Protein AF-A0A2I1G488-F1 (afdb_monomer)

Nearest PDB structures (foldseek):
  7b9q-assembly1_B  TM=1.102E-01  e=7.233E+00  Cereibacter sphaeroides

Solvent-accessible surface area (backbone atoms only — not comparable to full-atom values): 14816 Å² total; per-residue (Å²): 137,80,80,79,78,49,66,44,74,43,54,78,72,53,34,66,36,38,58,66,56,41,45,68,73,52,66,90,43,76,42,38,28,29,70,89,75,68,45,76,35,51,85,91,66,70,38,50,64,70,63,51,71,71,54,80,56,60,68,60,48,44,21,49,64,45,8,82,65,61,40,70,49,47,80,74,51,32,67,36,41,59,67,58,43,46,67,74,47,68,89,40,90,39,32,29,29,65,89,74,65,45,75,35,70,44,50,62,58,55,50,51,48,56,69,70,52,81,52,64,66,61,44,49,50,54,49,53,64,51,58,73,65,68,85,69,101,60,98,78,65,62,55,85,40,49,66,71,59,48,72,70,52,80,52,50,67,60,43,37,21,44,77,31,10,71,42,50,45,68,62,63,47,61,45,32,58,71,53,47,53,67,72,49,65,85,41,76,40,34,30,31,75,89,75,60,43,75,37,58,85,87,64,75,31,55,62,72,60,49,69,73,49,82,52,67,68,61,38,46,25,46,67,42,5,66,78,61,65,82,88,52,85,82,52,74,80,50,56,76,69,65,53,55,59,56,42,78,76,115

pLDDT: mean 80.06, std 15.48, range [29.91, 95.56]

Structure (mmCIF, N/CA/C/O backbone):
data_AF-A0A2I1G488-F1
#
_entry.id   AF-A0A2I1G488-F1
#
loop_
_atom_site.group_PDB
_atom_site.id
_atom_site.type_symbol
_atom_site.label_atom_id
_atom_site.label_alt_id
_atom_site.label_comp_id
_atom_site.label_asym_id
_atom_site.label_entity_id
_atom_site.label_seq_id
_atom_site.pdbx_PDB_ins_code
_atom_site.Cartn_x
_atom_site.Cartn_y
_atom_site.Cartn_z
_atom_site.occupancy
_atom_site.B_iso_or_equiv
_atom_site.auth_seq_id
_atom_site.auth_comp_id
_atom_site.auth_asym_id
_atom_site.auth_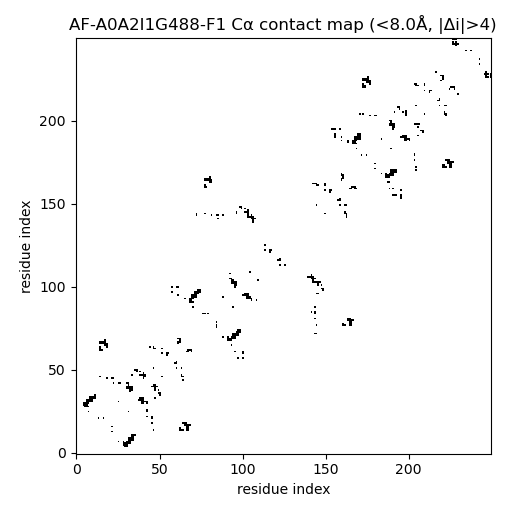atom_id
_atom_site.pdbx_PDB_model_num
ATOM 1 N N . MET A 1 1 ? -42.153 22.921 23.181 1.00 36.75 1 MET A N 1
ATOM 2 C CA . MET A 1 1 ? -41.657 21.586 23.577 1.00 36.75 1 MET A CA 1
ATOM 3 C C . MET A 1 1 ? -40.506 21.206 22.655 1.00 36.75 1 MET A C 1
ATOM 5 O O . MET A 1 1 ? -40.753 20.958 21.484 1.00 36.75 1 MET A O 1
ATOM 9 N N . LYS A 1 2 ? -39.253 21.248 23.125 1.00 43.16 2 LYS A N 1
ATOM 10 C CA . LYS A 1 2 ? -38.123 20.657 22.390 1.00 43.16 2 LYS A CA 1
ATOM 11 C C . LYS A 1 2 ? -38.009 19.218 22.882 1.00 43.16 2 LYS A C 1
ATOM 13 O O . LYS A 1 2 ? -37.710 19.022 24.054 1.00 43.16 2 LYS A O 1
ATOM 18 N N . PHE A 1 3 ? -38.359 18.260 22.026 1.00 45.38 3 PHE A N 1
ATOM 19 C CA . PHE A 1 3 ? -38.204 16.829 22.285 1.00 45.38 3 PHE A CA 1
ATOM 20 C C . PHE A 1 3 ? -36.806 16.569 22.864 1.00 45.38 3 PHE A C 1
ATOM 22 O O . PHE A 1 3 ? -35.812 17.045 22.313 1.00 45.38 3 PHE A O 1
ATOM 29 N N . GLY A 1 4 ? -36.752 15.914 24.026 1.00 52.88 4 GLY A N 1
ATOM 30 C CA . GLY A 1 4 ? -35.507 15.588 24.710 1.00 52.88 4 GLY A CA 1
ATOM 31 C C . GLY A 1 4 ? -34.681 14.662 23.830 1.00 52.88 4 GLY A C 1
ATOM 32 O O . GLY A 1 4 ? -35.119 13.559 23.531 1.00 52.88 4 GLY A O 1
ATOM 33 N N . LEU A 1 5 ? -33.520 15.138 23.387 1.00 64.56 5 LEU A N 1
ATOM 34 C CA . LEU A 1 5 ? -32.569 14.340 22.621 1.00 64.56 5 LEU A CA 1
ATOM 35 C C . LEU A 1 5 ? -32.153 13.128 23.462 1.00 64.56 5 LEU A C 1
ATOM 37 O O . LEU A 1 5 ? -31.624 13.298 24.564 1.00 64.56 5 LEU A O 1
ATOM 41 N N . TYR A 1 6 ? -32.390 11.923 22.948 1.00 83.94 6 TYR A N 1
ATOM 42 C CA . TYR A 1 6 ? -31.999 10.685 23.616 1.00 83.94 6 TYR A CA 1
ATOM 43 C C . TYR A 1 6 ? -30.516 10.415 23.335 1.00 83.94 6 TYR A C 1
ATOM 45 O O . TYR A 1 6 ? -30.139 9.943 22.258 1.00 83.94 6 TYR A O 1
ATOM 53 N N . PHE A 1 7 ? -29.659 10.808 24.279 1.00 86.00 7 PHE A N 1
ATOM 54 C CA . PHE A 1 7 ? -28.216 10.589 24.212 1.00 86.00 7 PHE A CA 1
ATOM 55 C C . PHE A 1 7 ? -27.817 9.322 24.964 1.00 86.00 7 PHE A C 1
ATOM 57 O O . PHE A 1 7 ? -28.285 9.103 26.077 1.00 86.00 7 PHE A O 1
ATOM 64 N N . GLU A 1 8 ? -26.894 8.555 24.387 1.00 93.62 8 GLU A N 1
ATOM 65 C CA . GLU A 1 8 ? -26.265 7.404 25.043 1.00 93.62 8 GLU A CA 1
ATOM 66 C C . GLU A 1 8 ? -24.777 7.633 25.273 1.00 93.62 8 GLU A C 1
ATOM 68 O O . GLU A 1 8 ? -24.112 8.358 24.521 1.00 93.62 8 GLU A O 1
ATOM 73 N N . ILE A 1 9 ? -24.245 6.982 26.303 1.00 94.69 9 ILE A N 1
ATOM 74 C CA . ILE A 1 9 ? -22.819 7.004 26.604 1.00 94.69 9 ILE A CA 1
ATOM 75 C C . ILE A 1 9 ? -22.132 5.848 25.864 1.00 94.69 9 ILE A C 1
ATOM 77 O O . ILE A 1 9 ? -22.501 4.678 25.968 1.00 94.69 9 ILE A O 1
ATOM 81 N N . PHE A 1 10 ? -21.096 6.181 25.099 1.00 94.50 10 PHE A N 1
ATOM 82 C CA . PHE A 1 10 ? -20.197 5.204 24.499 1.00 94.50 10 PHE A CA 1
ATOM 83 C C . PHE A 1 10 ? -19.185 4.742 25.535 1.00 94.50 10 PHE A C 1
ATOM 85 O O . PHE A 1 10 ? -18.313 5.531 25.927 1.00 94.50 10 PHE A O 1
ATOM 92 N N . ASN A 1 11 ? -19.286 3.477 25.943 1.00 93.81 11 ASN A N 1
ATOM 93 C CA . ASN A 1 11 ? -18.374 2.899 26.911 1.00 93.81 11 ASN A CA 1
ATOM 94 C C . ASN A 1 11 ? -17.075 2.469 26.215 1.00 93.81 11 ASN A C 1
ATOM 96 O O . ASN A 1 11 ? -17.091 1.995 25.083 1.00 93.81 11 ASN A O 1
ATOM 100 N N . THR A 1 12 ? -15.917 2.618 26.851 1.00 90.88 12 THR A N 1
ATOM 101 C CA . THR A 1 12 ? -14.647 2.204 26.232 1.00 90.88 12 THR A CA 1
ATOM 102 C C . THR A 1 12 ? -14.529 0.700 26.039 1.00 90.88 12 THR A C 1
ATOM 104 O O . THR A 1 12 ? -13.825 0.276 25.122 1.00 90.88 12 THR A O 1
ATOM 107 N N . PHE A 1 13 ? -15.263 -0.103 26.809 1.00 92.88 13 PHE A N 1
ATOM 108 C CA . PHE A 1 13 ? -15.407 -1.535 26.559 1.00 92.88 13 PHE A CA 1
ATOM 109 C C . PHE A 1 13 ? -16.136 -1.835 25.245 1.00 92.88 13 PHE A C 1
ATOM 111 O O . PHE A 1 13 ? -15.945 -2.918 24.695 1.00 92.88 13 PHE A O 1
ATOM 118 N N . ASP A 1 14 ? -16.883 -0.882 24.677 1.00 94.69 14 ASP A N 1
ATOM 119 C CA . ASP A 1 14 ? -17.529 -1.061 23.373 1.00 94.69 14 ASP A CA 1
ATOM 120 C C . ASP A 1 14 ? -16.538 -1.058 22.208 1.00 94.69 14 ASP A C 1
ATOM 122 O O . ASP A 1 14 ? -16.904 -1.446 21.105 1.00 94.69 14 ASP A O 1
ATOM 126 N N . TYR A 1 15 ? -15.262 -0.728 22.435 1.00 93.31 15 TYR A N 1
ATOM 127 C CA . TYR A 1 15 ? -14.202 -1.014 21.461 1.00 93.31 15 TYR A CA 1
ATOM 128 C C . TYR A 1 15 ? -13.878 -2.511 21.325 1.00 93.31 15 TYR A C 1
ATOM 130 O O . TYR A 1 15 ? -13.152 -2.891 20.411 1.00 93.31 15 TYR A O 1
ATOM 138 N N . ASN A 1 16 ? -14.414 -3.378 22.191 1.00 93.75 16 ASN A N 1
ATOM 139 C CA . ASN A 1 16 ? -14.357 -4.829 21.986 1.00 93.75 16 ASN A CA 1
ATOM 140 C C . ASN A 1 16 ? -15.418 -5.323 20.993 1.00 93.75 16 ASN A C 1
ATOM 142 O O . ASN A 1 16 ? -15.320 -6.455 20.523 1.00 93.75 16 ASN A O 1
ATOM 146 N N . LEU A 1 17 ? -16.403 -4.481 20.670 1.00 93.00 17 LEU A N 1
ATOM 147 C CA . LEU A 1 17 ? -17.386 -4.743 19.631 1.00 93.00 17 LEU A CA 1
ATOM 148 C C . LEU A 1 17 ? -16.811 -4.361 18.262 1.00 93.00 17 LEU A C 1
ATOM 150 O O . LEU A 1 17 ? -16.114 -3.350 18.108 1.00 93.00 17 LEU A O 1
ATOM 154 N N . ASN A 1 18 ? -17.137 -5.142 17.239 1.00 88.06 18 ASN A N 1
ATOM 155 C CA . ASN A 1 18 ? -16.845 -4.764 15.860 1.00 88.06 18 ASN A CA 1
ATOM 156 C C . ASN A 1 18 ? -17.729 -3.575 15.410 1.00 88.06 18 ASN A C 1
ATOM 158 O O . ASN A 1 18 ? -18.599 -3.092 16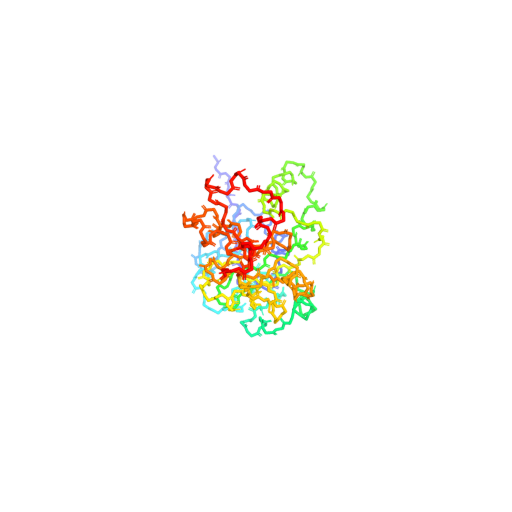.141 1.00 88.06 18 ASN A O 1
ATOM 162 N N . LEU A 1 19 ? -17.473 -3.028 14.216 1.00 84.69 19 LEU A N 1
ATOM 163 C CA . LEU A 1 19 ? -18.195 -1.843 13.731 1.00 84.69 19 LEU A CA 1
ATOM 164 C C . LEU A 1 19 ? -19.708 -2.086 13.560 1.00 84.69 19 LEU A C 1
ATOM 166 O O . LEU A 1 19 ? -20.499 -1.210 13.909 1.00 84.69 19 LEU A O 1
ATOM 170 N N . GLU A 1 20 ? -20.106 -3.261 13.067 1.00 86.75 20 GLU A N 1
ATOM 171 C CA . GLU A 1 20 ? -21.517 -3.629 12.871 1.00 86.75 20 GLU A CA 1
ATOM 172 C C . GLU A 1 20 ? -22.245 -3.796 14.209 1.00 86.75 20 GLU A C 1
ATOM 174 O O . GLU A 1 20 ? -23.350 -3.287 14.389 1.00 86.75 20 GLU A O 1
ATOM 179 N N . GLU A 1 21 ? -21.596 -4.417 15.193 1.00 92.25 21 GLU A N 1
ATOM 180 C CA . GLU A 1 21 ? -22.120 -4.551 16.554 1.00 92.25 21 GLU A CA 1
ATOM 181 C C . GLU A 1 21 ? -22.314 -3.183 17.219 1.00 92.25 21 GLU A C 1
ATOM 183 O O . GLU A 1 21 ? -23.364 -2.923 17.812 1.00 92.25 21 GLU A O 1
ATOM 188 N N . ARG A 1 22 ? -21.344 -2.265 17.078 1.00 92.88 22 ARG A N 1
ATOM 189 C CA . ARG A 1 22 ? -21.485 -0.886 17.579 1.00 92.88 22 ARG A CA 1
ATOM 190 C C . ARG A 1 22 ? -22.593 -0.137 16.861 1.00 92.88 22 ARG A C 1
ATOM 192 O O . ARG A 1 22 ? -23.367 0.567 17.510 1.00 92.88 22 ARG A O 1
ATOM 199 N N . ARG A 1 23 ? -22.692 -0.288 15.539 1.00 90.50 23 ARG A N 1
ATOM 200 C CA . ARG A 1 23 ? -23.775 0.308 14.757 1.00 90.50 23 ARG A CA 1
ATOM 201 C C . ARG A 1 23 ? -25.122 -0.176 15.278 1.00 90.50 23 ARG A C 1
ATOM 203 O O . ARG A 1 23 ? -25.949 0.662 15.615 1.00 90.50 23 ARG A O 1
ATOM 210 N N . ALA A 1 24 ? -25.319 -1.486 15.404 1.00 92.06 24 ALA A N 1
ATOM 211 C CA . ALA A 1 24 ? -26.559 -2.072 15.906 1.00 92.06 24 ALA A CA 1
ATOM 212 C C . ALA A 1 24 ? -26.885 -1.595 17.328 1.00 92.06 24 ALA A C 1
ATOM 214 O O . ALA A 1 24 ? -28.021 -1.201 17.595 1.00 92.06 24 ALA A O 1
ATOM 215 N N . LYS A 1 25 ? -25.880 -1.552 18.215 1.00 93.81 25 LYS A N 1
ATOM 216 C CA . LYS A 1 25 ? -26.036 -1.056 19.586 1.00 93.81 25 LYS A CA 1
ATOM 217 C C . LYS A 1 25 ? -26.518 0.391 19.608 1.00 93.81 25 LYS A C 1
ATOM 219 O O . LYS A 1 25 ? -27.417 0.707 20.375 1.00 93.81 25 LYS A O 1
ATOM 224 N N . TYR A 1 26 ? -25.944 1.262 18.774 1.00 91.94 26 TYR A N 1
ATOM 225 C CA . TYR A 1 26 ? -26.145 2.708 18.880 1.00 91.94 26 TYR A CA 1
ATOM 226 C C . TYR A 1 26 ? -27.087 3.343 17.842 1.00 91.94 26 TYR A C 1
ATOM 228 O O . TYR A 1 26 ? -27.299 4.558 17.870 1.00 91.94 26 TYR A O 1
ATOM 236 N N . MET A 1 27 ? -27.658 2.563 16.921 1.00 87.69 27 MET A N 1
ATOM 237 C CA . MET A 1 27 ? -28.424 3.080 15.777 1.00 87.69 27 MET A CA 1
ATOM 238 C C . MET A 1 27 ? -29.644 3.924 16.174 1.00 87.69 27 MET A C 1
ATOM 240 O O . MET A 1 27 ? -29.959 4.895 15.486 1.00 87.69 27 MET A O 1
ATOM 244 N N . ASN A 1 28 ? -30.303 3.580 17.283 1.00 89.38 28 ASN A N 1
ATOM 245 C CA . ASN A 1 28 ? -31.583 4.172 17.688 1.00 89.38 28 ASN A CA 1
ATOM 246 C C . ASN A 1 28 ? -31.456 5.412 18.589 1.00 89.38 28 ASN A C 1
ATOM 248 O O . ASN A 1 28 ? -32.464 6.025 18.925 1.00 89.38 28 ASN A O 1
ATOM 252 N N . PHE A 1 29 ? -30.241 5.793 18.988 1.00 89.62 29 PHE A N 1
ATOM 253 C CA . PHE A 1 29 ? -30.015 6.974 19.827 1.00 89.62 29 PHE A CA 1
ATOM 254 C C . PHE A 1 29 ? -29.862 8.221 18.975 1.00 89.62 29 PHE A C 1
ATOM 256 O O . PHE A 1 29 ? -29.294 8.133 17.892 1.00 89.62 29 PHE A O 1
ATOM 263 N N . ASP A 1 30 ? -30.277 9.395 19.454 1.00 88.50 30 ASP A N 1
ATOM 264 C CA . ASP A 1 30 ? -30.144 10.670 18.730 1.00 88.50 30 ASP A CA 1
ATOM 265 C C . ASP A 1 30 ? -28.697 11.165 18.693 1.00 88.50 30 ASP A C 1
ATOM 267 O O . ASP A 1 30 ? -28.238 11.730 17.691 1.00 88.50 30 ASP A O 1
ATOM 271 N N . GLY A 1 31 ? -27.945 10.888 19.752 1.00 90.12 31 GLY A N 1
ATOM 272 C CA . GLY A 1 31 ? -26.531 11.199 19.848 1.00 90.12 31 GLY A CA 1
ATOM 273 C C . GLY A 1 31 ? -25.802 10.235 20.767 1.00 90.12 31 GLY A C 1
ATOM 274 O O . GLY A 1 31 ? -26.395 9.575 21.611 1.00 90.12 31 GLY A O 1
ATOM 275 N N . ILE A 1 32 ? -24.491 10.171 20.583 1.00 94.19 32 ILE A N 1
ATOM 276 C CA . ILE A 1 32 ? -23.608 9.307 21.352 1.00 94.19 32 ILE A CA 1
ATOM 277 C C . ILE A 1 32 ? -22.506 10.199 21.916 1.00 94.19 32 ILE A C 1
ATOM 279 O O . ILE A 1 32 ? -21.918 10.982 21.162 1.00 94.19 32 ILE A O 1
ATOM 283 N N . LEU A 1 33 ? -22.230 10.108 23.213 1.00 94.94 33 LEU A N 1
ATOM 284 C CA . LEU A 1 33 ? -21.162 10.854 23.878 1.00 94.94 33 LEU A CA 1
ATOM 285 C C . LEU A 1 33 ? -20.075 9.891 24.350 1.00 94.94 33 LEU A C 1
ATOM 287 O O . LEU A 1 33 ? -20.368 8.856 24.935 1.00 94.94 33 LEU A O 1
ATOM 291 N N . CYS A 1 34 ? -18.811 10.220 24.102 1.00 95.19 34 CYS A N 1
ATOM 292 C CA . CYS A 1 34 ? -17.697 9.415 24.591 1.00 95.19 34 CYS A CA 1
ATOM 293 C C . CYS A 1 34 ? -17.569 9.529 26.115 1.00 95.19 34 CYS A C 1
ATOM 295 O O . CYS A 1 34 ? -17.394 10.640 26.609 1.00 95.19 34 CYS A O 1
ATOM 297 N N . GLU A 1 35 ? -17.545 8.405 26.842 1.00 95.56 35 GLU A N 1
ATOM 298 C CA . GLU A 1 35 ? -17.414 8.423 28.311 1.00 95.56 35 GLU A CA 1
ATOM 299 C C . GLU A 1 35 ? -16.134 9.117 28.808 1.00 95.56 35 GLU A C 1
ATOM 301 O O . GLU A 1 35 ? -16.116 9.700 29.885 1.00 95.56 35 GLU A O 1
ATOM 306 N N . LYS A 1 36 ? -15.048 9.062 28.021 1.00 94.81 36 LYS A N 1
ATOM 307 C CA . LYS A 1 36 ? -13.729 9.562 28.437 1.00 94.81 36 LYS A CA 1
ATOM 308 C C . LYS A 1 36 ? -13.583 11.068 28.301 1.00 94.81 36 LYS A C 1
ATOM 310 O O . LYS A 1 36 ? -12.907 11.690 29.111 1.00 94.81 36 LYS A O 1
ATOM 315 N N . CYS A 1 37 ? -14.125 11.641 27.230 1.00 95.19 37 CYS A N 1
ATOM 316 C CA . CYS A 1 37 ? -13.860 13.036 26.879 1.00 95.19 37 CYS A CA 1
ATOM 317 C C . CYS A 1 37 ? -15.128 13.864 26.662 1.00 95.19 37 CYS A C 1
ATOM 319 O O . CYS A 1 37 ? -15.018 15.018 26.262 1.00 95.19 37 CYS A O 1
ATOM 321 N N . ASN A 1 38 ? -16.315 13.281 26.863 1.00 93.50 38 ASN A N 1
ATOM 322 C CA . ASN A 1 38 ? -17.630 13.910 26.688 1.00 93.50 38 ASN A CA 1
ATOM 323 C C . ASN A 1 38 ? -17.894 14.507 25.294 1.00 93.50 38 ASN A C 1
ATOM 325 O O . ASN A 1 38 ? -18.897 15.185 25.081 1.00 93.50 38 ASN A O 1
ATOM 329 N N . ASN A 1 39 ? -17.025 14.230 24.317 1.00 93.25 39 ASN A N 1
ATOM 330 C CA . ASN A 1 39 ? -17.223 14.669 22.943 1.00 93.25 39 ASN A CA 1
ATOM 331 C C . ASN A 1 39 ? -18.264 13.789 22.258 1.00 93.25 39 ASN A C 1
ATOM 333 O O . ASN A 1 39 ? -18.316 12.572 22.462 1.00 93.25 39 ASN A O 1
ATOM 337 N N . LYS A 1 40 ? -19.057 14.417 21.391 1.00 93.06 40 LYS A N 1
ATOM 338 C CA . LYS A 1 40 ? -20.012 13.717 20.540 1.00 93.06 40 LYS A CA 1
ATOM 339 C C . LYS A 1 40 ? -19.283 12.810 19.550 1.00 93.06 40 LYS A C 1
ATOM 341 O O . LYS A 1 40 ? -18.343 13.238 18.883 1.00 93.06 40 LYS A O 1
ATOM 346 N N . ILE A 1 41 ? -19.749 11.573 19.442 1.00 92.00 41 ILE A N 1
ATOM 347 C CA . ILE A 1 41 ? -19.282 10.595 18.463 1.00 92.00 41 ILE A CA 1
ATOM 348 C C . ILE A 1 41 ? -20.105 10.730 17.181 1.00 92.00 41 ILE A C 1
ATOM 350 O O . ILE A 1 41 ? -21.334 10.836 17.215 1.00 92.00 41 ILE A O 1
ATOM 354 N N . ASP A 1 42 ? -19.417 10.720 16.040 1.00 85.44 42 ASP A N 1
ATOM 355 C CA . ASP A 1 42 ? -20.065 10.647 14.734 1.00 85.44 42 ASP A CA 1
ATOM 356 C C . ASP A 1 42 ? -20.643 9.237 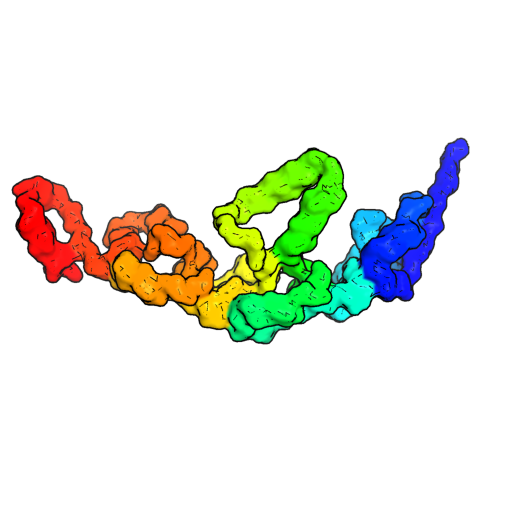14.520 1.00 85.44 42 ASP A C 1
ATOM 358 O O . ASP A 1 42 ? -19.916 8.238 14.529 1.00 85.44 42 ASP A O 1
ATOM 362 N N . LYS A 1 43 ? -21.957 9.162 14.283 1.00 81.81 43 LYS A N 1
ATOM 363 C CA . LYS A 1 43 ? -22.680 7.916 13.979 1.00 81.81 43 LYS A CA 1
ATOM 364 C C . LYS A 1 43 ? -22.258 7.270 12.658 1.00 81.81 43 LYS A C 1
ATOM 366 O O . LYS A 1 43 ? -22.696 6.171 12.358 1.00 81.81 43 LYS A O 1
ATOM 371 N N . ARG A 1 44 ? -21.450 7.929 11.827 1.00 77.00 44 ARG A N 1
ATOM 372 C CA . ARG A 1 44 ? -20.849 7.288 10.647 1.00 77.00 44 ARG A CA 1
ATOM 373 C C . ARG A 1 44 ? -19.711 6.347 11.023 1.00 77.00 44 ARG A C 1
ATOM 375 O O . ARG A 1 44 ? -19.508 5.347 10.347 1.00 77.00 44 ARG A O 1
ATOM 382 N N . ASN A 1 45 ? -19.008 6.672 12.104 1.00 77.06 45 ASN A N 1
ATOM 383 C CA . ASN A 1 45 ? -17.742 6.056 12.475 1.00 77.06 45 ASN A CA 1
ATOM 384 C C . ASN A 1 45 ? -17.869 5.165 13.720 1.00 77.06 45 ASN A C 1
ATOM 386 O O . ASN A 1 45 ? -17.126 4.202 13.854 1.00 77.06 45 ASN A O 1
ATOM 390 N N . PHE A 1 46 ? -18.796 5.481 14.635 1.00 88.69 46 PHE A N 1
ATOM 391 C CA . PHE A 1 46 ? -19.008 4.758 15.899 1.00 88.69 46 PHE A CA 1
ATOM 392 C C . PHE A 1 46 ? -17.738 4.596 16.764 1.00 88.69 46 PHE A C 1
ATOM 394 O O . PHE A 1 46 ? -17.608 3.645 17.533 1.00 88.69 46 PHE A O 1
ATOM 401 N N . TYR A 1 47 ? -16.802 5.545 16.679 1.00 91.19 47 TYR A N 1
ATOM 402 C CA . TYR A 1 47 ? -15.663 5.679 17.591 1.00 91.19 47 TYR A CA 1
ATOM 403 C C . TYR A 1 47 ? -15.395 7.148 17.917 1.00 91.19 47 TYR A C 1
ATOM 405 O O . TYR A 1 47 ? -15.732 8.051 17.148 1.00 91.19 47 TYR A O 1
ATOM 413 N N . CYS A 1 48 ? -14.755 7.407 19.056 1.00 94.38 48 CYS A N 1
ATOM 414 C CA . CYS A 1 48 ? -14.394 8.767 19.430 1.00 94.38 48 CYS A CA 1
ATOM 415 C C . CYS A 1 48 ? -13.152 9.237 18.662 1.00 94.38 48 CYS A C 1
ATOM 417 O O . CYS A 1 48 ? -12.028 8.859 18.996 1.00 94.38 48 CYS A O 1
ATOM 419 N N . THR A 1 49 ? -13.343 10.106 17.665 1.00 92.44 49 THR A N 1
ATOM 420 C CA . THR A 1 49 ? -12.250 10.682 16.863 1.00 92.44 49 THR A CA 1
ATOM 421 C C . THR A 1 49 ? -11.262 11.483 17.709 1.00 92.44 49 THR A C 1
ATOM 423 O O . THR A 1 49 ? -10.063 11.438 17.456 1.00 92.44 49 THR A O 1
ATOM 426 N N . PHE A 1 50 ? -11.741 12.176 18.747 1.00 94.00 50 PHE A N 1
ATOM 427 C CA . PHE A 1 50 ? -10.860 12.911 19.652 1.00 94.00 50 PHE A CA 1
ATOM 428 C C . PHE A 1 50 ? -9.910 11.967 20.399 1.00 94.00 50 PHE A C 1
ATOM 430 O O . PHE A 1 50 ? -8.698 12.149 20.331 1.00 94.00 50 PHE A O 1
ATOM 437 N N . CYS A 1 51 ? -10.445 10.920 21.042 1.00 94.69 51 CYS A N 1
ATOM 438 C CA . CYS A 1 51 ? -9.624 9.910 21.713 1.00 94.69 51 CYS A CA 1
ATOM 439 C C . CYS A 1 51 ? -8.693 9.186 20.729 1.00 94.69 51 CYS A C 1
ATOM 441 O O . CYS A 1 51 ? -7.552 8.907 21.072 1.00 94.69 51 CYS A O 1
ATOM 443 N N . TYR A 1 52 ? -9.159 8.911 19.508 1.00 92.19 52 TYR A N 1
ATOM 444 C CA . TYR A 1 52 ? -8.351 8.263 18.474 1.00 92.19 52 TYR A CA 1
ATOM 445 C C . TYR A 1 52 ? -7.137 9.112 18.074 1.00 92.19 52 TYR A C 1
ATOM 447 O O . TYR A 1 52 ? -6.036 8.590 17.928 1.00 92.19 52 TYR A O 1
ATOM 455 N N . ASN A 1 53 ? -7.322 10.425 17.921 1.00 91.06 53 ASN A N 1
ATOM 456 C CA . ASN A 1 53 ? -6.254 11.326 17.489 1.00 91.06 53 ASN A CA 1
ATOM 457 C C . ASN A 1 53 ? -5.137 11.478 18.533 1.00 91.06 53 ASN A C 1
ATOM 459 O O . ASN A 1 53 ? -3.993 11.699 18.146 1.00 91.06 53 ASN A O 1
ATOM 463 N N . ILE A 1 54 ? -5.459 11.365 19.827 1.00 93.25 54 ILE A N 1
ATOM 464 C CA . ILE A 1 54 ? -4.476 11.456 20.920 1.00 93.25 54 ILE A CA 1
ATOM 465 C C . ILE A 1 54 ? -3.851 10.106 21.295 1.00 93.25 54 ILE A C 1
ATOM 467 O O . ILE A 1 54 ? -2.820 10.086 21.959 1.00 93.25 54 ILE A O 1
ATOM 471 N N . GLU A 1 55 ? -4.470 8.988 20.906 1.00 93.50 55 GLU A N 1
ATOM 472 C CA . GLU A 1 55 ? -3.906 7.656 21.122 1.00 93.50 55 GLU A CA 1
ATOM 473 C C . GLU A 1 55 ? -2.605 7.508 20.319 1.00 93.50 55 GLU A C 1
ATOM 475 O O . GLU A 1 55 ? -2.480 8.012 19.198 1.00 93.50 55 GLU A O 1
ATOM 480 N N . THR A 1 56 ? -1.620 6.820 20.887 1.00 90.69 56 THR A N 1
ATOM 481 C CA . THR A 1 56 ? -0.313 6.582 20.252 1.00 90.69 56 THR A CA 1
ATOM 482 C C . THR A 1 56 ? -0.049 5.101 20.033 1.00 90.69 56 THR A C 1
ATOM 484 O O . THR A 1 56 ? 0.698 4.745 19.124 1.00 90.69 56 THR A O 1
ATOM 487 N N . ASP A 1 57 ? -0.701 4.234 20.806 1.00 92.75 57 ASP A N 1
ATOM 488 C CA . ASP A 1 57 ? -0.626 2.792 20.638 1.00 92.75 57 ASP A CA 1
ATOM 489 C C . ASP A 1 57 ? -1.438 2.365 19.408 1.00 92.75 57 ASP A C 1
ATOM 491 O O . ASP A 1 57 ? -2.665 2.498 19.349 1.00 92.75 57 ASP A O 1
ATOM 495 N N . ILE A 1 58 ? -0.740 1.836 18.404 1.00 89.38 58 ILE A N 1
ATOM 496 C CA . ILE A 1 58 ? -1.357 1.409 17.150 1.00 89.38 58 ILE A CA 1
ATOM 497 C C . ILE A 1 58 ? -2.353 0.261 17.332 1.00 89.38 58 ILE A C 1
ATOM 499 O O . ILE A 1 58 ? -3.359 0.208 16.621 1.00 89.38 58 ILE A O 1
ATOM 503 N N . ILE A 1 59 ? -2.117 -0.634 18.294 1.00 91.56 59 ILE A N 1
ATOM 504 C CA . ILE A 1 59 ? -3.032 -1.741 18.578 1.00 91.56 59 ILE A CA 1
ATOM 505 C C . ILE A 1 59 ? -4.330 -1.155 19.124 1.00 91.56 59 ILE A C 1
ATOM 507 O O . ILE A 1 59 ? -5.410 -1.499 18.644 1.00 91.56 59 ILE A O 1
ATOM 511 N N . LYS A 1 60 ? -4.242 -0.190 20.047 1.00 92.44 60 LYS A N 1
ATOM 512 C CA . LYS A 1 60 ? -5.429 0.515 20.550 1.00 92.44 60 LYS A CA 1
ATOM 513 C C . LYS A 1 60 ? -6.138 1.293 19.449 1.00 92.44 60 LYS A C 1
ATOM 515 O O . LYS A 1 60 ? -7.357 1.196 19.357 1.00 92.44 60 LYS A O 1
ATOM 520 N N . LYS A 1 61 ? -5.414 1.989 18.566 1.00 91.94 61 LYS A N 1
ATOM 521 C CA . LYS A 1 61 ? -6.017 2.653 17.394 1.00 91.94 61 LYS A CA 1
ATOM 522 C C . LYS A 1 61 ? -6.794 1.684 16.510 1.00 91.94 61 LYS A C 1
ATOM 524 O O . LYS A 1 61 ? -7.928 1.983 16.140 1.00 91.94 61 LYS A O 1
ATOM 529 N N . GLY A 1 62 ? -6.209 0.528 16.202 1.00 89.25 62 GLY A N 1
ATOM 530 C CA . GLY A 1 62 ? -6.876 -0.515 15.428 1.00 89.25 62 GLY A CA 1
ATOM 531 C C . GLY A 1 62 ? -8.118 -1.052 16.122 1.00 89.25 62 GLY A C 1
ATOM 532 O O . GLY A 1 62 ? -9.178 -1.087 15.502 1.00 89.25 62 GLY A O 1
ATOM 533 N N . HIS A 1 63 ? -8.031 -1.333 17.424 1.00 91.81 63 HIS A N 1
ATOM 534 C CA . HIS A 1 63 ? -9.191 -1.707 18.237 1.00 91.81 63 HIS A CA 1
ATOM 535 C C . HIS A 1 63 ? -10.293 -0.640 18.198 1.00 91.81 63 HIS A C 1
ATOM 537 O O . HIS A 1 63 ? -11.469 -0.966 18.063 1.00 91.81 63 HIS A O 1
ATOM 543 N N . MET A 1 64 ? -9.936 0.644 18.255 1.00 91.38 64 MET A N 1
ATOM 544 C CA . MET A 1 64 ? -10.919 1.727 18.223 1.00 91.38 64 MET A CA 1
ATOM 545 C C . MET A 1 64 ? -11.676 1.809 16.894 1.00 91.38 64 MET A C 1
ATOM 547 O O . MET A 1 64 ? -12.876 2.098 16.894 1.00 91.38 64 MET A O 1
ATOM 551 N N . ILE A 1 65 ? -11.003 1.562 15.767 1.00 88.12 65 ILE A N 1
ATOM 552 C CA . ILE A 1 65 ? -11.630 1.637 14.441 1.00 88.12 65 ILE A CA 1
ATOM 553 C C . ILE A 1 65 ? -12.359 0.332 14.105 1.00 88.12 65 ILE A C 1
ATOM 555 O O . ILE A 1 65 ? -13.526 0.379 13.722 1.00 88.12 65 ILE A O 1
ATOM 559 N N . PHE A 1 66 ? -11.716 -0.822 14.281 1.00 86.44 66 PHE A N 1
ATOM 560 C CA . PHE A 1 66 ? -12.186 -2.104 13.738 1.00 86.44 66 PHE A CA 1
ATOM 561 C C . PHE A 1 66 ? -12.735 -3.070 14.788 1.00 86.44 66 PHE A C 1
ATOM 563 O O . PHE A 1 66 ? -13.406 -4.040 14.435 1.00 86.44 66 PHE A O 1
ATOM 570 N N . GLY A 1 67 ? -12.475 -2.820 16.069 1.00 88.94 67 GLY A N 1
ATOM 571 C CA . GLY A 1 67 ? -12.644 -3.819 17.116 1.00 88.94 67 GLY A CA 1
ATOM 572 C C . GLY A 1 67 ? -11.466 -4.806 17.152 1.00 88.94 67 GLY A C 1
ATOM 573 O O . GLY A 1 67 ? -10.379 -4.499 16.664 1.00 88.94 67 GLY A O 1
ATOM 574 N N . PRO A 1 68 ? -11.642 -6.009 17.719 1.00 87.19 68 PRO A N 1
ATOM 575 C CA . PRO A 1 68 ? -10.524 -6.895 18.057 1.00 87.19 68 PRO A CA 1
ATOM 576 C C . PRO A 1 68 ? -9.879 -7.628 16.867 1.00 87.19 68 PRO A C 1
ATOM 578 O O . PRO A 1 68 ? -8.841 -8.262 17.040 1.00 87.19 68 PRO A O 1
ATOM 581 N N . LYS A 1 69 ? -10.480 -7.597 15.668 1.00 86.81 69 LYS A N 1
ATOM 582 C CA . LYS A 1 69 ? -10.021 -8.371 14.500 1.00 86.81 69 LYS A CA 1
ATOM 583 C C . LYS A 1 69 ? -9.532 -7.459 13.372 1.00 86.81 69 LYS A C 1
ATOM 585 O O . LYS A 1 69 ? -10.323 -6.985 12.563 1.00 86.81 69 LYS A O 1
ATOM 590 N N . PHE A 1 70 ? -8.219 -7.244 13.301 1.00 87.00 70 PHE A N 1
ATOM 591 C CA . PHE A 1 70 ? -7.552 -6.524 12.210 1.00 87.00 70 PHE A CA 1
ATOM 592 C C . PHE A 1 70 ? -6.086 -6.955 12.075 1.00 87.00 70 PHE A C 1
ATOM 594 O O . PHE A 1 70 ? -5.492 -7.504 13.006 1.00 87.00 70 PHE A O 1
ATOM 601 N N . GLY A 1 71 ? -5.512 -6.715 10.897 1.00 88.75 71 GLY A N 1
ATOM 602 C CA . GLY A 1 71 ? -4.097 -6.930 10.612 1.00 88.75 71 GLY A CA 1
ATOM 603 C C . GLY A 1 71 ? -3.281 -5.654 10.813 1.00 88.75 71 GLY A C 1
ATOM 604 O O . GLY A 1 71 ? -3.798 -4.545 10.691 1.00 88.75 71 GLY A O 1
ATOM 605 N N . ILE A 1 72 ? -1.981 -5.792 11.069 1.00 91.38 72 ILE A N 1
ATOM 606 C CA . ILE A 1 72 ? -1.034 -4.669 11.067 1.00 91.38 72 ILE A CA 1
ATOM 607 C C . ILE A 1 72 ? 0.030 -4.967 10.017 1.00 91.38 72 ILE A C 1
ATOM 609 O O . ILE A 1 72 ? 0.837 -5.871 10.225 1.00 91.38 72 ILE A O 1
ATOM 613 N N . LEU A 1 73 ? 0.030 -4.208 8.919 1.00 90.50 73 LEU A N 1
ATOM 614 C CA . LEU A 1 73 ? 1.085 -4.238 7.913 1.00 90.50 73 LEU A CA 1
ATOM 615 C C . LEU A 1 73 ? 2.350 -3.629 8.499 1.00 90.50 73 LEU A C 1
ATOM 617 O O . LEU A 1 73 ? 2.425 -2.411 8.696 1.00 90.50 73 LEU A O 1
ATOM 621 N N . LYS A 1 74 ? 3.340 -4.488 8.725 1.00 92.69 74 LYS A N 1
ATOM 622 C CA . LYS A 1 74 ? 4.649 -4.086 9.222 1.00 92.69 74 LYS A CA 1
ATOM 623 C C . LYS A 1 74 ? 5.536 -3.623 8.085 1.00 92.69 74 LYS A C 1
ATOM 625 O O . LYS A 1 74 ? 5.418 -4.095 6.955 1.00 92.69 74 LYS A O 1
ATOM 630 N N . THR A 1 75 ? 6.483 -2.753 8.397 1.00 90.06 75 THR A N 1
ATOM 631 C CA . THR A 1 75 ? 7.515 -2.325 7.433 1.00 90.06 75 THR A CA 1
ATOM 632 C C . THR A 1 75 ? 8.313 -3.504 6.873 1.00 90.06 75 THR A C 1
ATOM 634 O O . THR A 1 75 ? 8.584 -3.562 5.675 1.00 90.06 75 THR A O 1
ATOM 637 N N . SER A 1 76 ? 8.612 -4.494 7.717 1.00 91.75 76 SER A N 1
ATOM 638 C CA . SER A 1 76 ? 9.307 -5.722 7.322 1.00 91.75 76 SER A CA 1
ATOM 639 C C . SER A 1 76 ? 8.521 -6.592 6.341 1.00 91.75 76 SER A C 1
ATOM 641 O O . SER A 1 76 ? 9.124 -7.408 5.645 1.00 91.75 76 SER A O 1
ATOM 643 N N . ASP A 1 77 ? 7.203 -6.410 6.232 1.00 91.38 77 ASP A N 1
ATOM 644 C CA . ASP A 1 77 ? 6.384 -7.181 5.298 1.00 91.38 77 ASP A CA 1
ATOM 645 C C . ASP A 1 77 ? 6.637 -6.787 3.849 1.00 91.38 77 ASP A C 1
ATOM 647 O O . ASP A 1 77 ? 6.350 -7.578 2.960 1.00 91.38 77 ASP A O 1
ATOM 651 N N . TYR A 1 78 ? 7.214 -5.612 3.587 1.00 89.12 78 TYR A N 1
ATOM 652 C CA . TYR A 1 78 ? 7.614 -5.211 2.236 1.00 89.12 78 TYR A CA 1
ATOM 653 C C . TYR A 1 78 ? 8.771 -6.040 1.659 1.00 89.12 78 TYR A C 1
ATOM 655 O O . TYR A 1 78 ? 9.027 -5.964 0.459 1.00 89.12 78 TYR A O 1
ATOM 663 N N . ASN A 1 79 ? 9.432 -6.859 2.483 1.00 88.62 79 ASN A N 1
ATOM 664 C CA . ASN A 1 79 ? 10.422 -7.832 2.019 1.00 88.62 79 ASN A CA 1
ATOM 665 C C . ASN A 1 79 ? 9.777 -9.091 1.417 1.00 88.62 79 ASN A C 1
ATOM 667 O O . ASN A 1 79 ? 10.418 -9.781 0.625 1.00 88.62 79 ASN A O 1
ATOM 671 N N . LEU A 1 80 ? 8.526 -9.381 1.790 1.00 88.12 80 LEU A N 1
ATOM 672 C CA . LEU A 1 80 ? 7.749 -10.477 1.222 1.00 88.12 80 LEU A CA 1
ATOM 673 C C . LEU A 1 80 ? 7.341 -10.132 -0.213 1.00 88.12 80 LEU A C 1
ATOM 675 O O . LEU A 1 80 ? 7.067 -8.967 -0.545 1.00 88.12 80 LEU A O 1
ATOM 679 N N . ASP A 1 81 ? 7.240 -11.148 -1.063 1.00 84.69 81 ASP A N 1
ATOM 680 C CA . ASP A 1 81 ? 6.649 -10.944 -2.381 1.00 84.69 81 ASP A CA 1
ATOM 681 C C . ASP A 1 81 ? 5.142 -10.613 -2.279 1.00 84.69 81 ASP A C 1
ATOM 683 O O . ASP A 1 81 ? 4.516 -10.623 -1.209 1.00 84.69 81 ASP A O 1
ATOM 687 N N . LEU A 1 82 ? 4.540 -10.213 -3.401 1.00 80.12 82 LEU A N 1
ATOM 688 C CA . LEU A 1 82 ? 3.130 -9.826 -3.417 1.00 80.12 82 LEU A CA 1
ATOM 689 C C . LEU A 1 82 ? 2.179 -10.977 -3.070 1.00 80.12 82 LEU A C 1
ATOM 691 O O . LEU A 1 82 ? 1.128 -10.728 -2.474 1.00 80.12 82 LEU A O 1
ATOM 695 N N . GLU A 1 83 ? 2.507 -12.206 -3.448 1.00 81.38 83 GLU A N 1
ATOM 696 C CA . GLU A 1 83 ? 1.673 -13.376 -3.191 1.00 81.38 83 GLU A CA 1
ATOM 697 C C . GLU A 1 83 ? 1.722 -13.761 -1.708 1.00 81.38 83 GLU A C 1
ATOM 699 O O . GLU A 1 83 ? 0.677 -13.962 -1.080 1.00 81.38 83 GLU A O 1
ATOM 704 N N . GLU A 1 84 ? 2.916 -13.779 -1.123 1.00 86.81 84 GLU A N 1
ATOM 705 C CA . GLU A 1 84 ? 3.152 -14.007 0.301 1.00 86.81 84 GLU A CA 1
ATOM 706 C C . GLU A 1 84 ? 2.424 -12.974 1.164 1.00 86.81 84 GLU A C 1
ATOM 708 O O . GLU A 1 84 ? 1.703 -13.342 2.100 1.00 86.81 84 GLU A O 1
ATOM 713 N N . ARG A 1 85 ? 2.531 -11.680 0.825 1.00 87.06 85 ARG A N 1
ATOM 714 C CA . ARG A 1 85 ? 1.799 -10.623 1.544 1.00 87.06 85 ARG A CA 1
ATOM 715 C C . ARG A 1 85 ? 0.295 -10.819 1.472 1.00 87.06 85 ARG A C 1
ATOM 717 O O . ARG A 1 85 ? -0.386 -10.661 2.484 1.00 87.06 85 ARG A O 1
ATOM 724 N N . ARG A 1 86 ? -0.240 -11.174 0.302 1.00 82.44 86 ARG A N 1
ATOM 725 C CA . ARG A 1 86 ? -1.678 -11.437 0.152 1.00 82.44 86 ARG A CA 1
ATOM 726 C C . ARG A 1 86 ? -2.112 -12.602 1.026 1.00 82.44 86 ARG A C 1
ATOM 728 O O . ARG A 1 86 ? -3.074 -12.450 1.769 1.00 82.44 86 ARG A O 1
ATOM 735 N N . LYS A 1 87 ? -1.384 -13.722 1.002 1.00 84.50 87 LYS A N 1
ATOM 736 C CA . LYS A 1 87 ? -1.669 -14.891 1.854 1.00 84.50 87 LYS A CA 1
ATOM 737 C C . LYS A 1 87 ? -1.632 -14.538 3.337 1.00 84.50 87 LYS A C 1
ATOM 739 O O . LYS A 1 87 ? -2.512 -14.958 4.080 1.00 84.50 87 LYS A O 1
ATOM 744 N N . LYS A 1 88 ? -0.659 -13.726 3.761 1.00 87.19 88 LYS A N 1
ATOM 745 C CA . LYS A 1 88 ? -0.552 -13.257 5.148 1.00 87.19 88 LYS A CA 1
ATOM 746 C C . LYS A 1 88 ? -1.783 -12.464 5.591 1.00 87.19 88 LYS A C 1
ATOM 748 O O . LYS A 1 88 ? -2.211 -12.592 6.736 1.00 87.19 88 LYS A O 1
ATOM 753 N N . TYR A 1 89 ? -2.342 -11.656 4.693 1.00 84.69 89 TYR A N 1
ATOM 754 C CA . TYR A 1 89 ? -3.403 -10.710 5.020 1.00 84.69 89 TYR A CA 1
ATOM 755 C C . TYR A 1 89 ? -4.818 -11.114 4.579 1.00 84.69 89 TYR A C 1
ATOM 757 O O . TYR A 1 89 ? -5.769 -10.403 4.887 1.00 84.69 89 TYR A O 1
ATOM 765 N N . ILE A 1 90 ? -4.978 -12.265 3.920 1.00 79.38 90 ILE A N 1
ATOM 766 C CA . ILE A 1 90 ? -6.240 -12.695 3.293 1.00 79.38 90 ILE A CA 1
ATOM 767 C C . ILE A 1 90 ? -7.413 -12.844 4.270 1.00 79.38 90 ILE A C 1
ATOM 769 O O . ILE A 1 90 ? -8.558 -12.637 3.888 1.00 79.38 90 ILE A O 1
ATOM 773 N N . ASN A 1 91 ? -7.128 -13.181 5.529 1.00 79.69 91 ASN A N 1
ATOM 774 C CA . ASN A 1 91 ? -8.143 -13.428 6.557 1.00 79.69 91 ASN A CA 1
ATOM 775 C C . ASN A 1 91 ? -8.457 -12.188 7.409 1.00 79.69 91 ASN A C 1
ATOM 777 O O . ASN A 1 91 ? -9.135 -12.307 8.429 1.00 79.69 91 ASN A O 1
ATOM 781 N N . TYR A 1 92 ? -7.931 -11.017 7.042 1.00 79.69 92 TYR A N 1
ATOM 782 C CA . TYR A 1 92 ? -8.193 -9.769 7.750 1.00 79.69 92 TYR A CA 1
ATOM 783 C C . TYR A 1 92 ? -9.104 -8.864 6.930 1.00 79.69 92 TYR A C 1
ATOM 785 O O . TYR A 1 92 ? -8.737 -8.419 5.845 1.00 79.69 92 TYR A O 1
ATOM 793 N N . ASP A 1 93 ? -10.256 -8.514 7.500 1.00 74.94 93 ASP A N 1
ATOM 794 C CA . ASP A 1 93 ? -11.197 -7.578 6.874 1.00 74.94 93 ASP A CA 1
ATOM 795 C C . ASP A 1 93 ? -10.615 -6.162 6.770 1.00 74.94 93 ASP A C 1
ATOM 797 O O . ASP A 1 93 ? -10.897 -5.426 5.824 1.00 74.94 93 ASP A O 1
ATOM 801 N N . ASN A 1 94 ? -9.778 -5.791 7.745 1.00 80.12 94 ASN A N 1
ATOM 802 C CA . ASN A 1 94 ? -9.152 -4.480 7.845 1.00 80.12 94 ASN A CA 1
ATOM 803 C C . ASN A 1 94 ? -7.675 -4.622 8.228 1.00 80.12 94 ASN A C 1
ATOM 805 O O . ASN A 1 94 ? -7.312 -5.481 9.038 1.00 80.12 94 ASN A O 1
ATOM 809 N N . ILE A 1 95 ? -6.821 -3.764 7.666 1.00 85.38 95 ILE A N 1
ATOM 810 C CA . ILE A 1 95 ? -5.376 -3.752 7.922 1.00 85.38 95 ILE A CA 1
ATOM 811 C C . ILE A 1 95 ? -4.934 -2.318 8.206 1.00 85.38 95 ILE A C 1
ATOM 813 O O . ILE A 1 95 ? -5.289 -1.406 7.463 1.00 85.38 95 ILE A O 1
ATOM 817 N N . LEU A 1 96 ? -4.123 -2.115 9.242 1.00 87.31 96 LEU A N 1
ATOM 818 C CA . LEU A 1 96 ? -3.464 -0.840 9.518 1.00 87.31 96 LEU A CA 1
ATOM 819 C C . LEU A 1 96 ? -2.018 -0.835 9.058 1.00 87.31 96 LEU A C 1
ATOM 821 O O . LEU A 1 96 ? -1.303 -1.818 9.210 1.00 87.31 96 LEU A O 1
ATOM 825 N N . CYS A 1 97 ? -1.559 0.308 8.564 1.00 88.56 97 CYS A N 1
ATOM 826 C CA . CYS A 1 97 ? -0.140 0.550 8.364 1.00 88.56 97 CYS A CA 1
ATOM 827 C C . CYS A 1 97 ? 0.550 0.850 9.700 1.00 88.56 97 CYS A C 1
ATOM 829 O O . CYS A 1 97 ? 0.152 1.787 10.393 1.00 88.56 97 CYS A O 1
ATOM 831 N N . GLU A 1 98 ? 1.620 0.114 10.007 1.00 90.44 98 GLU A N 1
ATOM 832 C CA . GLU A 1 98 ? 2.438 0.309 11.209 1.00 90.44 98 GLU A CA 1
ATOM 833 C C . GLU A 1 98 ? 2.968 1.744 11.356 1.00 90.44 98 GLU A C 1
ATOM 835 O O . GLU A 1 98 ? 2.916 2.322 12.436 1.00 90.44 98 GLU A O 1
ATOM 840 N N . GLU A 1 99 ? 3.423 2.350 10.259 1.00 87.69 99 GLU A N 1
ATOM 841 C CA . GLU A 1 99 ? 4.102 3.650 10.306 1.00 87.69 99 GLU A CA 1
ATOM 842 C C . GLU A 1 99 ? 3.156 4.838 10.478 1.00 87.69 99 GLU A C 1
ATOM 844 O O . GLU A 1 99 ? 3.486 5.809 11.155 1.00 87.69 99 GLU A O 1
ATOM 849 N N . CYS A 1 100 ? 1.995 4.806 9.819 1.00 86.75 100 CYS A N 1
ATOM 850 C CA . CYS A 1 100 ? 1.103 5.967 9.761 1.00 86.75 100 CYS A CA 1
ATOM 851 C C . CYS A 1 100 ? -0.258 5.736 10.414 1.00 86.75 100 CYS A C 1
ATOM 853 O O . CYS A 1 100 ? -1.063 6.663 10.451 1.00 86.75 100 CYS A O 1
ATOM 855 N N . SER A 1 101 ? -0.531 4.525 10.914 1.00 84.81 101 SER A N 1
ATOM 856 C CA . SER A 1 101 ? -1.831 4.125 11.476 1.00 84.81 101 SER A CA 1
ATOM 857 C C . SER A 1 101 ? -3.018 4.297 10.519 1.00 84.81 101 SER A C 1
ATOM 859 O O . SER A 1 101 ? -4.165 4.208 10.948 1.00 84.81 101 SER A O 1
ATOM 861 N N . ASN A 1 102 ? -2.772 4.545 9.230 1.00 83.25 102 ASN A N 1
ATOM 862 C CA . ASN A 1 102 ? -3.837 4.623 8.242 1.00 83.25 102 ASN A CA 1
ATOM 863 C C . ASN A 1 102 ? -4.311 3.224 7.875 1.00 83.25 102 ASN A C 1
ATOM 865 O O . ASN A 1 102 ? -3.519 2.283 7.768 1.00 83.25 102 ASN A O 1
ATOM 869 N N . GLU A 1 103 ? -5.609 3.126 7.624 1.00 80.81 103 GLU A N 1
ATOM 870 C CA . GLU A 1 103 ? -6.215 1.940 7.050 1.00 80.81 103 GLU A CA 1
ATOM 871 C C . GLU A 1 103 ? -5.697 1.696 5.629 1.00 80.81 103 GLU A C 1
ATOM 873 O O . GLU A 1 103 ? -5.674 2.593 4.782 1.00 80.81 103 GLU A O 1
ATOM 878 N N . ILE A 1 104 ? -5.306 0.454 5.366 1.00 79.06 104 ILE A N 1
ATOM 879 C CA . ILE A 1 104 ? -4.993 -0.038 4.033 1.00 79.06 104 ILE A CA 1
ATOM 880 C C . ILE A 1 104 ? -6.285 -0.591 3.458 1.00 79.06 104 ILE A C 1
ATOM 882 O O . ILE A 1 104 ? -6.767 -1.648 3.860 1.00 79.06 104 ILE A O 1
ATOM 886 N N . ILE A 1 105 ? -6.860 0.160 2.524 1.00 64.06 105 ILE A N 1
ATOM 887 C CA . ILE A 1 105 ? -8.119 -0.216 1.895 1.00 64.06 105 ILE A CA 1
ATOM 888 C C . ILE A 1 105 ? -7.873 -1.455 1.032 1.00 64.06 105 ILE A C 1
ATOM 890 O O . ILE A 1 105 ? -7.175 -1.394 0.016 1.00 64.06 105 ILE A O 1
ATOM 894 N N . SER A 1 106 ? -8.469 -2.580 1.422 1.00 59.03 106 SER A N 1
ATOM 895 C CA . SER A 1 106 ? -8.538 -3.750 0.558 1.00 59.03 106 SER A CA 1
ATOM 896 C C . SER A 1 106 ? -9.535 -3.482 -0.570 1.00 59.03 106 SER A C 1
ATOM 898 O O . SER A 1 106 ? -10.664 -3.038 -0.342 1.00 59.03 106 SER A O 1
ATOM 900 N N . MET A 1 107 ? -9.145 -3.778 -1.813 1.00 55.56 107 MET A N 1
ATOM 901 C CA . MET A 1 107 ? -10.078 -3.752 -2.949 1.00 55.56 107 MET A CA 1
ATOM 902 C C . MET A 1 107 ? -11.280 -4.681 -2.707 1.00 55.56 107 MET A C 1
ATOM 904 O O . MET A 1 107 ? -12.372 -4.406 -3.192 1.00 55.56 107 MET A O 1
ATOM 908 N N . GLN A 1 108 ? -11.108 -5.724 -1.886 1.00 50.38 108 GLN A N 1
ATOM 909 C CA . GLN A 1 108 ? -12.177 -6.625 -1.461 1.00 50.38 108 GLN A CA 1
ATOM 910 C C . GLN A 1 108 ? -13.287 -5.906 -0.683 1.00 50.38 108 GLN A C 1
ATOM 912 O O . GLN A 1 108 ? -14.457 -6.150 -0.958 1.00 50.38 108 GLN A O 1
ATOM 917 N N . ARG A 1 109 ? -12.958 -4.980 0.231 1.00 52.09 109 ARG A N 1
ATOM 918 C CA . ARG A 1 109 ? -13.976 -4.215 0.971 1.00 52.09 109 ARG A CA 1
ATOM 919 C C . ARG A 1 109 ? -14.769 -3.286 0.054 1.00 52.09 109 ARG A C 1
ATOM 921 O O . ARG A 1 109 ? -15.973 -3.141 0.230 1.00 52.09 109 ARG A O 1
ATOM 928 N N . ILE A 1 110 ? -14.117 -2.696 -0.952 1.00 53.53 110 ILE A N 1
ATOM 929 C CA . ILE A 1 110 ? -14.791 -1.872 -1.969 1.00 53.53 110 ILE A CA 1
ATOM 930 C C . ILE A 1 110 ? -15.717 -2.739 -2.827 1.00 53.53 110 ILE A C 1
ATOM 932 O O . ILE A 1 110 ? -16.851 -2.342 -3.078 1.00 53.53 110 ILE A O 1
ATOM 936 N N . ILE A 1 111 ? -15.263 -3.922 -3.253 1.00 51.72 111 ILE A N 1
ATOM 937 C CA . ILE A 1 111 ? -16.075 -4.863 -4.035 1.00 51.72 111 ILE A CA 1
ATOM 938 C C . ILE A 1 111 ? -17.278 -5.344 -3.216 1.00 51.72 111 ILE A C 1
ATOM 940 O O . ILE A 1 111 ? -18.394 -5.277 -3.717 1.00 51.72 111 ILE A O 1
ATOM 944 N N . ASN A 1 112 ? -17.088 -5.742 -1.956 1.00 51.19 112 ASN A N 1
ATOM 945 C CA . ASN A 1 112 ? -18.183 -6.164 -1.079 1.00 51.19 112 ASN A CA 1
ATOM 946 C C . ASN A 1 112 ? -19.185 -5.018 -0.847 1.00 51.19 112 ASN A C 1
ATOM 948 O O . ASN A 1 112 ? -20.381 -5.217 -1.029 1.00 51.19 112 ASN A O 1
ATOM 952 N N . TYR A 1 113 ? -18.707 -3.795 -0.583 1.00 52.69 113 TYR A N 1
ATOM 953 C CA . TYR A 1 113 ? -19.562 -2.605 -0.486 1.00 52.69 113 TYR A CA 1
ATOM 954 C C . TYR A 1 113 ? -20.332 -2.330 -1.789 1.00 52.69 113 TYR A C 1
ATOM 956 O O . TYR A 1 113 ? -21.520 -2.029 -1.758 1.00 52.69 113 TYR A O 1
ATOM 964 N N . LEU A 1 114 ? -19.691 -2.470 -2.955 1.00 57.59 114 LEU A N 1
ATOM 965 C CA . LEU A 1 114 ? -20.349 -2.339 -4.260 1.00 57.59 114 LEU A CA 1
ATOM 966 C C . LEU A 1 114 ? -21.339 -3.476 -4.547 1.00 57.59 114 LEU A C 1
ATOM 968 O O . LEU A 1 114 ? -22.274 -3.269 -5.313 1.00 57.59 114 LEU A O 1
ATOM 972 N N . ILE A 1 115 ? -21.154 -4.669 -3.987 1.00 58.56 115 ILE A N 1
ATOM 973 C CA . ILE A 1 115 ? -22.097 -5.782 -4.142 1.00 58.56 115 ILE A CA 1
ATOM 974 C C . ILE A 1 115 ? -23.322 -5.555 -3.242 1.00 58.56 115 ILE A C 1
ATOM 976 O O . ILE A 1 115 ? -24.450 -5.701 -3.714 1.00 58.56 115 ILE A O 1
ATOM 980 N N . GLU A 1 116 ? -23.107 -5.129 -1.996 1.00 54.31 116 GLU A N 1
ATOM 981 C CA . GLU A 1 116 ? -24.141 -4.960 -0.964 1.00 54.31 116 GLU A CA 1
ATOM 982 C C . GLU A 1 116 ? -24.947 -3.648 -1.077 1.00 54.31 116 GLU A C 1
ATOM 984 O O . GLU A 1 116 ? -26.127 -3.617 -0.728 1.00 54.31 116 GLU A O 1
ATOM 989 N N . GLU A 1 117 ? -24.363 -2.558 -1.589 1.00 57.94 117 GLU A N 1
ATOM 990 C CA . GLU A 1 117 ? -25.039 -1.254 -1.698 1.00 57.94 117 GLU A CA 1
ATOM 991 C C . GLU A 1 117 ? -26.110 -1.285 -2.801 1.00 57.94 117 GLU A C 1
ATOM 993 O O . GLU A 1 117 ? -25.805 -1.478 -3.971 1.00 57.94 117 GLU A O 1
ATOM 998 N N . THR A 1 118 ? -27.387 -1.083 -2.483 1.00 53.97 118 THR A N 1
ATOM 999 C CA . THR A 1 118 ? -28.473 -1.099 -3.490 1.00 53.97 118 THR A CA 1
ATOM 1000 C C . THR A 1 118 ? -28.734 0.274 -4.113 1.00 53.97 118 THR A C 1
ATOM 1002 O O . THR A 1 118 ? -29.350 0.362 -5.176 1.00 53.97 118 THR A O 1
ATOM 1005 N N . ASP A 1 119 ? -28.214 1.343 -3.503 1.00 68.94 119 ASP A N 1
ATOM 1006 C CA . ASP A 1 119 ? -28.327 2.713 -3.993 1.00 68.94 119 ASP A CA 1
ATOM 1007 C C . ASP A 1 119 ? -27.442 2.925 -5.232 1.00 68.94 119 ASP A C 1
ATOM 1009 O O . ASP A 1 119 ? -26.210 3.005 -5.167 1.00 68.94 119 ASP A O 1
ATOM 1013 N N . PHE A 1 120 ? -28.101 3.031 -6.385 1.00 65.56 120 PHE A N 1
ATOM 1014 C CA . PHE A 1 120 ? -27.464 3.207 -7.687 1.00 65.56 120 PHE A CA 1
ATOM 1015 C C . PHE A 1 120 ? -26.551 4.440 -7.748 1.00 65.56 120 PHE A C 1
ATOM 1017 O O . PHE A 1 120 ? -25.499 4.391 -8.387 1.00 65.56 120 PHE A O 1
ATOM 1024 N N . ILE A 1 121 ? -26.905 5.532 -7.063 1.00 66.38 121 ILE A N 1
ATOM 1025 C CA . ILE A 1 121 ? -26.134 6.781 -7.104 1.00 66.38 121 ILE A CA 1
ATOM 1026 C C . ILE A 1 121 ? -24.844 6.625 -6.300 1.00 66.38 121 ILE A C 1
ATOM 1028 O O . ILE A 1 121 ? -23.775 7.028 -6.764 1.00 66.38 121 ILE A O 1
ATOM 1032 N N . LYS A 1 122 ? -24.903 5.988 -5.126 1.00 61.91 122 LYS A N 1
ATOM 1033 C CA . LYS A 1 122 ? -23.699 5.697 -4.329 1.00 61.91 122 LYS A CA 1
ATOM 1034 C C . LYS A 1 122 ? -22.796 4.682 -5.013 1.00 61.91 122 LYS A C 1
ATOM 1036 O O . LYS A 1 122 ? -21.586 4.904 -5.067 1.00 61.91 122 LYS A O 1
ATOM 1041 N N . LYS A 1 123 ? -23.376 3.630 -5.602 1.00 65.56 123 LYS A N 1
ATOM 1042 C CA . LYS A 1 123 ? -22.655 2.684 -6.465 1.00 65.56 123 LYS A CA 1
ATOM 1043 C C . LYS A 1 123 ? -21.905 3.415 -7.574 1.00 65.56 123 LYS A C 1
ATOM 1045 O O . LYS A 1 123 ? -20.705 3.209 -7.730 1.00 65.56 123 LYS A O 1
ATOM 1050 N N . ALA A 1 124 ? -22.588 4.297 -8.302 1.00 60.53 124 ALA A N 1
ATOM 1051 C CA . ALA A 1 124 ? -21.998 5.068 -9.391 1.00 60.53 124 ALA A CA 1
ATOM 1052 C C . ALA A 1 124 ? -20.914 6.043 -8.907 1.00 60.53 124 ALA A C 1
ATOM 1054 O O . ALA A 1 124 ? -19.879 6.157 -9.553 1.00 60.53 124 ALA A O 1
ATOM 1055 N N . TYR A 1 125 ? -21.101 6.706 -7.763 1.00 60.97 125 TYR A N 1
ATOM 1056 C CA . TYR A 1 125 ? -20.117 7.635 -7.198 1.00 60.97 125 TYR A CA 1
ATOM 1057 C C . TYR A 1 125 ? -18.837 6.927 -6.734 1.00 60.97 125 TYR A C 1
ATOM 1059 O O . TYR A 1 125 ? -17.733 7.387 -7.026 1.00 60.97 125 TYR A O 1
ATOM 1067 N N . VAL A 1 126 ? -18.970 5.787 -6.046 1.00 59.00 126 VAL A N 1
ATOM 1068 C CA . VAL A 1 126 ? -17.829 4.952 -5.642 1.00 59.00 126 VAL A CA 1
ATOM 1069 C C . VAL A 1 126 ? -17.129 4.407 -6.881 1.00 59.00 126 VAL A C 1
ATOM 1071 O O . VAL A 1 126 ? -15.926 4.603 -7.031 1.00 59.00 126 VAL A O 1
ATOM 1074 N N . LYS A 1 127 ? -17.885 3.833 -7.821 1.00 59.09 127 LYS A N 1
ATOM 1075 C CA . LYS A 1 127 ? -17.367 3.375 -9.112 1.00 59.09 127 LYS A CA 1
ATOM 1076 C C . LYS A 1 127 ? -16.586 4.482 -9.835 1.00 59.09 127 LYS A C 1
ATOM 1078 O O . LYS A 1 127 ? -15.430 4.268 -10.163 1.00 59.09 127 LYS A O 1
ATOM 1083 N N . TYR A 1 128 ? -17.150 5.682 -9.970 1.00 54.53 128 TYR A N 1
ATOM 1084 C CA . TYR A 1 128 ? -16.513 6.846 -10.601 1.00 54.53 128 TYR A CA 1
ATOM 1085 C C . TYR A 1 128 ? -15.229 7.305 -9.890 1.00 54.53 128 TYR A C 1
ATOM 1087 O O . TYR A 1 128 ? -14.243 7.659 -10.542 1.00 54.53 128 TYR A O 1
ATOM 1095 N N . LYS A 1 129 ? -15.221 7.308 -8.551 1.00 51.59 129 LYS A N 1
ATOM 1096 C CA . LYS A 1 129 ? -14.052 7.706 -7.755 1.00 51.59 129 LYS A CA 1
ATOM 1097 C C . LYS A 1 129 ? -12.866 6.761 -7.975 1.00 51.59 129 LYS A C 1
ATOM 1099 O O . LYS A 1 129 ? -11.738 7.236 -8.043 1.00 51.59 129 LYS A O 1
ATOM 1104 N N . TYR A 1 130 ? -13.126 5.461 -8.112 1.00 52.53 130 TYR A N 1
ATOM 1105 C CA . TYR A 1 130 ? -12.089 4.441 -8.294 1.00 52.53 130 TYR A CA 1
ATOM 1106 C C . TYR A 1 130 ? -11.759 4.164 -9.772 1.00 52.53 130 TYR A C 1
ATOM 1108 O O . TYR A 1 130 ? -10.617 3.859 -10.092 1.00 52.53 130 TYR A O 1
ATOM 1116 N N . GLU A 1 131 ? -12.700 4.357 -10.700 1.00 45.66 131 GLU A N 1
ATOM 1117 C CA . GLU A 1 131 ? -12.456 4.274 -12.152 1.00 45.66 131 GLU A CA 1
ATOM 1118 C C . GLU A 1 131 ? -11.501 5.358 -12.666 1.00 45.66 131 GLU A C 1
ATOM 1120 O O . GLU A 1 131 ? -10.774 5.123 -13.632 1.00 45.66 131 GLU A O 1
ATOM 1125 N N . ASN A 1 132 ? -11.436 6.513 -11.995 1.00 39.06 132 ASN A N 1
ATOM 1126 C CA . ASN A 1 132 ? -10.452 7.557 -12.297 1.00 39.06 132 ASN A CA 1
ATOM 1127 C C . ASN A 1 132 ? -9.022 7.218 -11.819 1.00 39.06 132 ASN A C 1
ATOM 1129 O O . ASN A 1 132 ? -8.065 7.848 -12.272 1.00 39.06 132 ASN A O 1
ATOM 1133 N N . GLU A 1 133 ? -8.838 6.187 -10.988 1.00 45.28 133 GLU A N 1
ATOM 1134 C CA . GLU A 1 133 ? -7.536 5.582 -10.674 1.00 45.28 133 GLU A CA 1
ATOM 1135 C C . GLU A 1 133 ? -7.284 4.368 -11.594 1.00 45.28 133 GLU A C 1
ATOM 1137 O O . GLU A 1 133 ? -7.217 3.228 -11.157 1.00 45.28 133 GLU A O 1
ATOM 1142 N N . LYS A 1 134 ? -7.179 4.6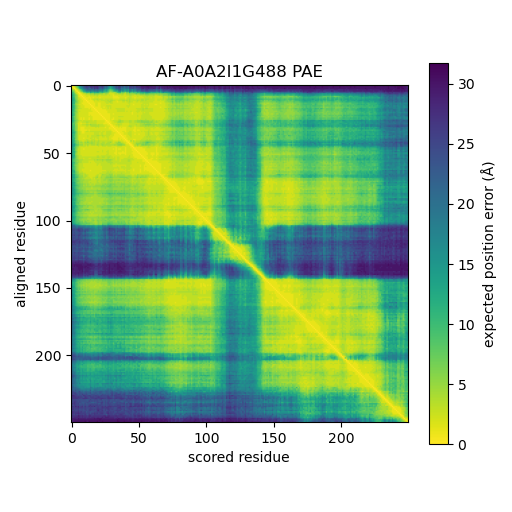31 -12.904 1.00 40.12 134 LYS A N 1
ATOM 1143 C CA . LYS A 1 134 ? -6.649 3.765 -13.981 1.00 40.12 134 LYS A CA 1
ATOM 1144 C C . LYS A 1 134 ? -6.853 2.241 -13.822 1.00 40.12 134 LYS A C 1
ATOM 1146 O O . LYS A 1 134 ? -6.032 1.530 -13.246 1.00 40.12 134 LYS A O 1
ATOM 1151 N N . TYR A 1 135 ? -7.867 1.732 -14.523 1.00 34.16 135 TYR A N 1
ATOM 1152 C CA . TYR A 1 135 ? -8.055 0.310 -14.823 1.00 34.1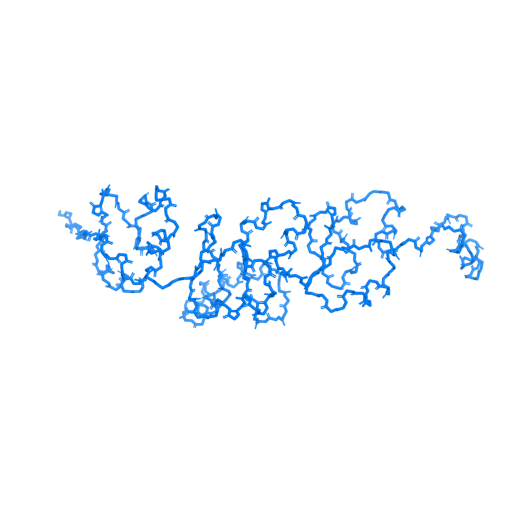6 135 TYR A CA 1
ATOM 1153 C C . TYR A 1 135 ? -6.842 -0.326 -15.527 1.00 34.16 135 TYR A C 1
ATOM 1155 O O . TYR A 1 135 ? -6.402 0.124 -16.587 1.00 34.16 135 TYR A O 1
ATOM 1163 N N . SER A 1 136 ? -6.409 -1.472 -15.002 1.00 30.25 136 SER A N 1
ATOM 1164 C CA . SER A 1 136 ? -6.012 -2.622 -15.816 1.00 30.25 136 SER A CA 1
ATOM 1165 C C . SER A 1 136 ? -6.833 -3.822 -15.346 1.00 30.25 136 SER A C 1
ATOM 1167 O O . SER A 1 136 ? -6.976 -4.017 -14.140 1.00 30.25 136 SER A O 1
ATOM 1169 N N . ASN A 1 137 ? -7.380 -4.583 -16.294 1.00 29.91 137 ASN A N 1
ATOM 1170 C CA . ASN A 1 137 ? -8.306 -5.705 -16.119 1.00 29.91 137 ASN A CA 1
ATOM 1171 C C . ASN A 1 137 ? -7.690 -6.928 -15.404 1.00 29.91 137 ASN A C 1
ATOM 1173 O O . ASN A 1 137 ? -7.606 -8.011 -15.971 1.00 29.91 137 ASN A O 1
ATOM 1177 N N . GLU A 1 138 ? -7.307 -6.770 -14.140 1.00 33.31 138 GLU A N 1
ATOM 1178 C CA . GLU A 1 138 ? -7.008 -7.853 -13.201 1.00 33.31 138 GLU A CA 1
ATOM 1179 C C . GLU A 1 138 ? -7.744 -7.545 -11.895 1.00 33.31 138 GLU A C 1
ATOM 1181 O O . GLU A 1 138 ? -7.208 -6.944 -10.960 1.00 33.31 138 GLU A O 1
ATOM 1186 N N . ILE A 1 139 ? -9.020 -7.923 -11.851 1.00 33.94 139 ILE A N 1
ATOM 1187 C CA . ILE A 1 139 ? -9.866 -7.889 -10.656 1.00 33.94 139 ILE A CA 1
ATOM 1188 C C . ILE A 1 139 ? -9.294 -8.918 -9.663 1.00 33.94 139 ILE A C 1
ATOM 1190 O O . ILE A 1 139 ? -9.774 -10.043 -9.631 1.00 33.94 139 ILE A O 1
ATOM 1194 N N . ASN A 1 140 ? -8.189 -8.590 -8.971 1.00 39.25 140 ASN A N 1
ATOM 1195 C CA . ASN A 1 140 ? -7.664 -9.269 -7.766 1.00 39.25 140 ASN A CA 1
ATOM 1196 C C . ASN A 1 140 ? -6.355 -8.673 -7.188 1.00 39.25 140 ASN A C 1
ATOM 1198 O O . ASN A 1 140 ? -5.547 -9.389 -6.593 1.00 39.25 140 ASN A O 1
ATOM 1202 N N . LYS A 1 141 ? -6.099 -7.363 -7.300 1.00 46.59 141 LYS A N 1
ATOM 1203 C CA . LYS A 1 141 ? -4.955 -6.752 -6.595 1.00 46.59 141 LYS A CA 1
ATOM 1204 C C . LYS A 1 141 ? -5.411 -6.050 -5.319 1.00 46.59 141 LYS A C 1
ATOM 1206 O O . LYS A 1 141 ? -5.757 -4.875 -5.320 1.00 46.59 141 LYS A O 1
ATOM 1211 N N . TRP A 1 142 ? -5.371 -6.776 -4.200 1.00 54.31 142 TRP A N 1
ATOM 1212 C CA . TRP A 1 142 ? -5.160 -6.134 -2.904 1.00 54.31 142 TRP A CA 1
ATOM 1213 C C . TRP A 1 142 ? -3.871 -5.316 -3.013 1.00 54.31 142 TRP A C 1
ATOM 1215 O O . TRP A 1 142 ? -2.795 -5.884 -3.224 1.00 54.31 142 TRP A O 1
ATOM 1225 N N . ASN A 1 143 ? -3.966 -3.994 -2.885 1.00 62.06 143 ASN A N 1
ATOM 1226 C CA . ASN A 1 143 ? -2.793 -3.172 -2.630 1.00 62.06 143 ASN A CA 1
ATOM 1227 C C . ASN A 1 143 ? -2.353 -3.482 -1.196 1.00 62.06 143 ASN A C 1
ATOM 1229 O O . ASN A 1 143 ? -2.771 -2.817 -0.255 1.00 62.06 143 ASN A O 1
ATOM 1233 N N . CYS A 1 144 ? -1.540 -4.527 -1.008 1.00 73.38 144 CYS A N 1
ATOM 1234 C CA . CYS A 1 144 ? -0.950 -4.886 0.289 1.00 73.38 144 CYS A CA 1
ATOM 1235 C C . CYS A 1 144 ? 0.176 -3.910 0.678 1.00 73.38 144 CYS A C 1
ATOM 1237 O O . CYS A 1 144 ? 1.247 -4.320 1.131 1.00 73.38 144 CYS A O 1
ATOM 1239 N N . TYR A 1 145 ? -0.041 -2.617 0.435 1.00 84.50 145 TYR A N 1
ATOM 1240 C CA . TYR A 1 145 ? 0.889 -1.543 0.725 1.00 84.50 145 TYR A CA 1
ATOM 1241 C C . TYR A 1 145 ? 0.146 -0.272 1.109 1.00 84.50 145 TYR A C 1
ATOM 1243 O O . TYR A 1 145 ? -0.962 0.002 0.648 1.00 84.50 145 TYR A O 1
ATOM 1251 N N . CYS A 1 146 ? 0.775 0.533 1.956 1.00 87.69 146 CYS A N 1
ATOM 1252 C CA . CYS A 1 146 ? 0.207 1.806 2.358 1.00 87.69 146 CYS A CA 1
ATOM 1253 C C . CYS A 1 146 ? 0.423 2.861 1.264 1.00 87.69 146 CYS A C 1
ATOM 1255 O O . CYS A 1 146 ? 1.547 3.322 1.057 1.00 87.69 146 CYS A O 1
ATOM 1257 N N . ALA A 1 147 ? -0.652 3.289 0.596 1.00 85.25 147 ALA A N 1
ATOM 1258 C CA . ALA A 1 147 ? -0.593 4.328 -0.436 1.00 85.25 147 ALA A CA 1
ATOM 1259 C C . ALA A 1 147 ? -0.082 5.675 0.106 1.00 85.25 147 ALA A C 1
ATOM 1261 O O . ALA A 1 147 ? 0.660 6.381 -0.575 1.00 85.25 147 ALA A O 1
ATOM 1262 N N . TYR A 1 148 ? -0.436 6.017 1.348 1.00 82.94 148 TYR A N 1
ATOM 1263 C CA . TYR A 1 148 ? 0.035 7.241 1.993 1.00 82.94 148 TYR A CA 1
ATOM 1264 C C . TYR A 1 148 ? 1.557 7.238 2.183 1.00 82.94 148 TYR A C 1
ATOM 1266 O O . TYR A 1 148 ? 2.224 8.185 1.764 1.00 82.94 148 TYR A O 1
ATOM 1274 N N . CYS A 1 149 ? 2.109 6.164 2.760 1.00 88.62 149 CYS A N 1
ATOM 1275 C CA . CYS A 1 149 ? 3.556 6.019 2.913 1.00 88.62 149 CYS A CA 1
ATOM 1276 C C . CYS A 1 149 ? 4.241 5.952 1.542 1.00 88.62 149 CYS A C 1
ATOM 1278 O O . CYS A 1 149 ? 5.228 6.646 1.324 1.00 88.62 149 CYS A O 1
ATOM 1280 N N . TYR A 1 150 ? 3.670 5.212 0.585 1.00 88.25 150 TYR A N 1
ATOM 1281 C CA . TYR A 1 150 ? 4.211 5.111 -0.772 1.00 88.25 150 TYR A CA 1
ATOM 1282 C C . TYR A 1 150 ? 4.327 6.483 -1.442 1.00 88.25 150 TYR A C 1
ATOM 1284 O O . TYR A 1 150 ? 5.348 6.793 -2.040 1.00 88.25 150 TYR A O 1
ATOM 1292 N N . ASN A 1 151 ? 3.309 7.337 -1.332 1.00 85.06 151 ASN A N 1
ATOM 1293 C CA . ASN A 1 151 ? 3.342 8.661 -1.954 1.00 85.06 151 ASN A CA 1
ATOM 1294 C C . ASN A 1 151 ? 4.398 9.585 -1.329 1.00 85.06 151 ASN A C 1
ATOM 1296 O O . ASN A 1 151 ? 4.951 10.426 -2.038 1.00 85.06 151 ASN A O 1
ATOM 1300 N N . LYS A 1 152 ? 4.687 9.417 -0.034 1.00 87.50 152 LYS A N 1
ATOM 1301 C CA . LYS A 1 152 ? 5.726 10.169 0.682 1.00 87.50 152 LYS A CA 1
ATOM 1302 C C . LYS A 1 152 ? 7.139 9.643 0.454 1.00 87.50 152 LYS A C 1
ATOM 1304 O O . LYS A 1 152 ? 8.079 10.422 0.574 1.00 87.50 152 LYS A O 1
ATOM 1309 N N . GLU A 1 153 ? 7.288 8.358 0.153 1.00 91.25 153 GLU A N 1
ATOM 1310 C CA . GLU A 1 153 ? 8.595 7.742 -0.058 1.00 91.25 153 GLU A CA 1
ATOM 1311 C C . GLU A 1 153 ? 9.295 8.349 -1.286 1.00 91.25 153 GLU A C 1
ATOM 1313 O O . GLU A 1 153 ? 8.696 8.578 -2.344 1.00 91.25 153 GLU A O 1
ATOM 1318 N N . THR A 1 154 ? 10.579 8.641 -1.148 1.00 90.56 154 THR A N 1
ATOM 1319 C CA . THR A 1 154 ? 11.411 9.253 -2.192 1.00 90.56 154 THR A CA 1
ATOM 1320 C C . THR A 1 154 ? 12.501 8.310 -2.672 1.00 90.56 154 THR A C 1
ATOM 1322 O O . THR A 1 154 ? 12.992 8.481 -3.787 1.00 90.56 154 THR A O 1
ATOM 1325 N N . ASP A 1 155 ? 12.830 7.286 -1.892 1.00 92.50 155 ASP A N 1
ATOM 1326 C CA . ASP A 1 155 ? 13.724 6.218 -2.302 1.00 92.50 155 ASP A CA 1
ATOM 1327 C C . ASP A 1 155 ? 13.001 5.274 -3.279 1.00 92.50 155 ASP A C 1
ATOM 1329 O O . ASP A 1 155 ? 11.963 4.677 -2.970 1.00 92.50 155 ASP A O 1
ATOM 1333 N N . VAL A 1 156 ? 13.536 5.160 -4.498 1.00 91.00 156 VAL A N 1
ATOM 1334 C CA . VAL A 1 156 ? 12.933 4.347 -5.564 1.00 91.00 156 VAL 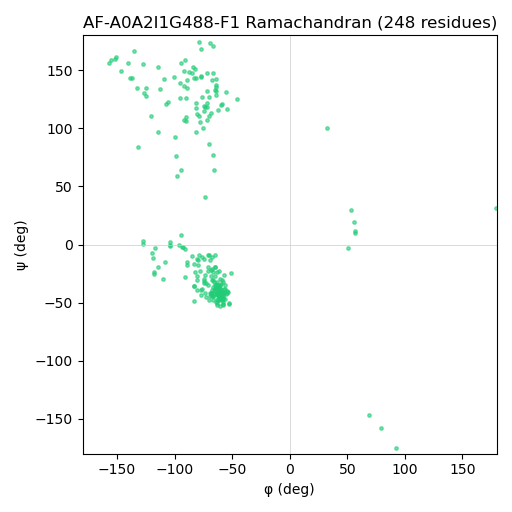A CA 1
ATOM 1335 C C . VAL A 1 156 ? 12.922 2.856 -5.224 1.00 91.00 156 VAL A C 1
ATOM 1337 O O . VAL A 1 156 ? 11.969 2.159 -5.575 1.00 91.00 156 VAL A O 1
ATOM 1340 N N . ILE A 1 157 ? 13.946 2.369 -4.520 1.00 91.56 157 ILE A N 1
ATOM 1341 C CA . ILE A 1 157 ? 14.084 0.961 -4.147 1.00 91.56 157 ILE A CA 1
ATOM 1342 C C . ILE A 1 157 ? 13.030 0.630 -3.093 1.00 91.56 157 ILE A C 1
ATOM 1344 O O . ILE A 1 157 ? 12.272 -0.326 -3.260 1.00 91.56 157 ILE A O 1
ATOM 1348 N N . LYS A 1 158 ? 12.895 1.469 -2.061 1.00 92.06 158 LYS A N 1
ATOM 1349 C CA . LYS A 1 158 ? 11.838 1.319 -1.051 1.00 92.06 158 LYS A CA 1
ATOM 1350 C C . LYS A 1 158 ? 10.452 1.396 -1.677 1.00 92.06 158 LYS A C 1
ATOM 1352 O O . LYS A 1 158 ? 9.628 0.529 -1.404 1.00 92.06 158 LYS A O 1
ATOM 1357 N N . LYS A 1 159 ? 10.200 2.352 -2.581 1.00 91.38 159 LYS A N 1
ATOM 1358 C CA . LYS A 1 159 ? 8.937 2.416 -3.344 1.00 91.38 159 LYS A CA 1
ATOM 1359 C C . LYS A 1 159 ? 8.642 1.123 -4.095 1.00 91.38 159 LYS A C 1
ATOM 1361 O O . LYS A 1 159 ? 7.495 0.667 -4.095 1.00 91.38 159 LYS A O 1
ATOM 1366 N N . GLY A 1 160 ? 9.663 0.544 -4.719 1.00 90.31 160 GLY A N 1
ATOM 1367 C CA . GLY A 1 160 ? 9.568 -0.734 -5.411 1.00 90.31 160 GLY A CA 1
ATOM 1368 C C . GLY A 1 160 ? 9.161 -1.858 -4.471 1.00 90.31 160 GLY A C 1
ATOM 1369 O O . GLY A 1 160 ? 8.131 -2.488 -4.705 1.00 90.31 160 GLY A O 1
ATOM 1370 N N . HIS A 1 161 ? 9.871 -2.019 -3.354 1.00 91.12 161 HIS A N 1
ATOM 1371 C CA . HIS A 1 161 ? 9.531 -3.008 -2.329 1.00 91.12 161 HIS A CA 1
ATOM 1372 C C . HIS A 1 161 ? 8.122 -2.823 -1.769 1.00 91.12 161 HIS A C 1
ATOM 1374 O O . HIS A 1 161 ? 7.354 -3.781 -1.658 1.00 91.12 161 HIS A O 1
ATOM 1380 N N . MET A 1 162 ? 7.719 -1.581 -1.502 1.00 89.31 162 MET A N 1
ATOM 1381 C CA . MET A 1 162 ? 6.371 -1.294 -1.025 1.00 89.31 162 MET A CA 1
ATOM 1382 C C . MET A 1 162 ? 5.317 -1.802 -2.001 1.00 89.31 162 MET A C 1
ATOM 1384 O O . MET A 1 162 ? 4.414 -2.541 -1.611 1.00 89.31 162 MET A O 1
ATOM 1388 N N . LYS A 1 163 ? 5.432 -1.452 -3.281 1.00 87.62 163 LYS A N 1
ATOM 1389 C CA . LYS A 1 163 ? 4.381 -1.742 -4.258 1.00 87.62 163 LYS A CA 1
ATOM 1390 C C . LYS A 1 163 ? 4.442 -3.155 -4.834 1.00 87.62 163 LYS A C 1
ATOM 1392 O O . LYS A 1 163 ? 3.394 -3.754 -5.047 1.00 87.62 163 LYS A O 1
ATOM 1397 N N . PHE A 1 164 ? 5.637 -3.695 -5.040 1.00 86.12 164 PHE A N 1
ATOM 1398 C CA . PHE A 1 164 ? 5.871 -4.936 -5.788 1.00 86.12 164 PHE A CA 1
ATOM 1399 C C . PHE A 1 164 ? 6.549 -6.036 -4.961 1.00 86.12 164 PHE A C 1
ATOM 1401 O O . PHE A 1 164 ? 6.651 -7.170 -5.413 1.00 86.12 164 PHE A O 1
ATOM 1408 N N . GLY A 1 165 ? 6.982 -5.739 -3.734 1.00 86.56 165 GLY A N 1
ATOM 1409 C CA . GLY A 1 165 ? 7.816 -6.657 -2.961 1.00 86.56 165 GLY A CA 1
ATOM 1410 C C . GLY A 1 165 ? 9.194 -6.758 -3.604 1.00 86.56 165 GLY A C 1
ATOM 1411 O O . GLY A 1 165 ? 9.683 -5.799 -4.193 1.00 86.56 165 GLY A O 1
ATOM 1412 N N . SER A 1 166 ? 9.821 -7.923 -3.534 1.00 84.94 166 SER A N 1
ATOM 1413 C CA . SER A 1 166 ? 11.172 -8.115 -4.080 1.00 84.94 166 SER A CA 1
ATOM 1414 C C . SER A 1 166 ? 11.221 -8.296 -5.608 1.00 84.94 166 SER A C 1
ATOM 1416 O O . SER A 1 166 ? 12.304 -8.273 -6.188 1.00 84.94 166 SER A O 1
ATOM 1418 N N . ASN A 1 167 ? 10.075 -8.442 -6.286 1.00 87.38 167 ASN A N 1
ATOM 1419 C CA . ASN A 1 167 ? 10.003 -8.764 -7.716 1.00 87.38 167 ASN A CA 1
ATOM 1420 C C . ASN A 1 167 ? 9.778 -7.525 -8.611 1.00 87.38 167 ASN A C 1
ATOM 1422 O O . ASN A 1 167 ? 8.808 -7.442 -9.366 1.00 87.38 167 ASN A O 1
ATOM 1426 N N . PHE A 1 168 ? 10.685 -6.546 -8.558 1.00 89.81 168 PHE A N 1
ATOM 1427 C CA . PHE A 1 168 ? 10.656 -5.377 -9.451 1.00 89.81 168 PHE A CA 1
ATOM 1428 C C . PHE A 1 168 ? 12.029 -5.035 -10.025 1.00 89.81 168 PHE A C 1
ATOM 1430 O O . PHE A 1 168 ? 13.066 -5.496 -9.546 1.00 89.81 168 PHE A O 1
ATOM 1437 N N . LYS A 1 169 ? 12.024 -4.175 -11.046 1.00 92.12 169 LYS A N 1
ATOM 1438 C CA . LYS A 1 169 ? 13.234 -3.597 -11.637 1.00 92.12 169 LYS A CA 1
ATOM 1439 C C . LYS A 1 169 ? 13.174 -2.080 -11.698 1.00 92.12 169 LYS A C 1
ATOM 1441 O O . LYS A 1 169 ? 12.106 -1.473 -11.756 1.00 92.12 169 LYS A O 1
ATOM 1446 N N . ILE A 1 170 ? 14.351 -1.469 -11.720 1.00 92.69 170 ILE A N 1
ATOM 1447 C CA . ILE A 1 170 ? 14.522 -0.068 -12.094 1.00 92.69 170 ILE A CA 1
ATOM 1448 C C . ILE A 1 170 ? 14.793 -0.032 -13.599 1.00 92.69 170 ILE A C 1
ATOM 1450 O O . ILE A 1 170 ? 15.541 -0.862 -14.110 1.00 92.69 170 ILE A O 1
ATOM 1454 N N . LEU A 1 171 ? 14.157 0.900 -14.308 1.00 89.81 171 LEU A N 1
ATOM 1455 C CA . LEU A 1 171 ? 14.341 1.077 -15.744 1.00 89.81 171 LEU A CA 1
ATOM 1456 C C . LEU A 1 171 ? 15.802 1.398 -16.065 1.00 89.81 171 LEU A C 1
ATOM 1458 O O . LEU A 1 171 ? 16.289 2.463 -15.687 1.00 89.81 171 LEU A O 1
ATOM 1462 N N . ASP A 1 172 ? 16.431 0.550 -16.873 1.00 88.56 172 ASP A N 1
ATOM 1463 C CA . ASP A 1 172 ? 17.703 0.852 -17.515 1.00 88.56 172 ASP A CA 1
ATOM 1464 C C . ASP A 1 172 ? 17.458 1.477 -18.896 1.00 88.56 172 ASP A C 1
ATOM 1466 O O . ASP A 1 172 ? 17.046 0.826 -19.865 1.00 88.56 172 ASP A O 1
ATOM 1470 N N . CYS A 1 173 ? 17.716 2.783 -18.986 1.00 84.56 173 CYS A N 1
ATOM 1471 C CA . CYS A 1 173 ? 17.584 3.516 -20.238 1.00 84.56 173 CYS A CA 1
ATOM 1472 C C . CYS A 1 173 ? 18.651 3.135 -21.278 1.00 84.56 173 CYS A C 1
ATOM 1474 O O . CYS A 1 173 ? 18.478 3.480 -22.443 1.00 84.56 173 CYS A O 1
ATOM 1476 N N . 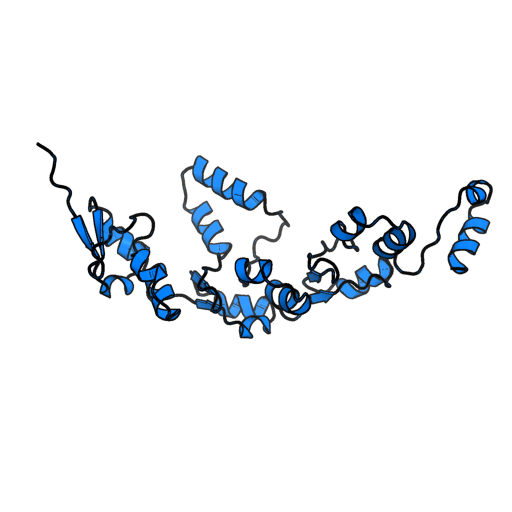ASN A 1 174 ? 19.722 2.430 -20.909 1.00 85.19 174 ASN A N 1
ATOM 1477 C CA . ASN A 1 174 ? 20.757 2.016 -21.859 1.00 85.19 174 ASN A CA 1
ATOM 1478 C C . ASN A 1 174 ? 20.301 0.866 -22.758 1.00 85.19 174 ASN A C 1
ATOM 1480 O O . ASN A 1 174 ? 20.719 0.787 -23.917 1.00 85.19 174 ASN A O 1
ATOM 1484 N N . LEU A 1 175 ? 19.408 0.021 -22.244 1.00 86.50 175 LEU A N 1
ATOM 1485 C CA . LEU A 1 175 ? 18.806 -1.072 -22.994 1.00 86.50 175 LEU A CA 1
ATOM 1486 C C . LEU A 1 175 ? 17.891 -0.537 -24.091 1.00 86.50 175 LEU A C 1
ATOM 1488 O O . LEU A 1 175 ? 17.145 0.428 -23.888 1.00 86.50 175 LEU A O 1
ATOM 1492 N N . ASN A 1 176 ? 17.911 -1.202 -25.241 1.00 85.06 176 ASN A N 1
ATOM 1493 C CA . ASN A 1 176 ? 16.939 -0.959 -26.299 1.00 85.06 176 ASN A CA 1
ATOM 1494 C C . ASN A 1 176 ? 15.582 -1.613 -25.980 1.00 85.06 176 ASN A C 1
ATOM 1496 O O . ASN A 1 176 ? 15.454 -2.440 -25.079 1.00 85.06 176 ASN A O 1
ATOM 1500 N N . LEU A 1 177 ? 14.550 -1.266 -26.751 1.00 82.81 177 LEU A N 1
ATOM 1501 C CA . LEU A 1 177 ? 13.178 -1.751 -26.537 1.00 82.81 177 LEU A CA 1
ATOM 1502 C C . LEU A 1 177 ? 13.066 -3.285 -26.487 1.00 82.81 177 LEU A C 1
ATOM 1504 O O . LEU A 1 177 ? 12.329 -3.828 -25.667 1.00 82.81 177 LEU A O 1
ATOM 1508 N N . LYS A 1 178 ? 13.796 -3.998 -27.352 1.00 86.00 178 LYS A N 1
ATOM 1509 C CA . LYS A 1 178 ? 13.762 -5.465 -27.398 1.00 86.00 178 LYS A CA 1
ATOM 1510 C C . LYS A 1 178 ? 14.419 -6.070 -26.156 1.00 86.00 178 LYS A C 1
ATOM 1512 O O . LYS A 1 178 ? 13.884 -7.026 -25.602 1.00 86.00 178 LYS A O 1
ATOM 1517 N N . GLU A 1 179 ? 15.544 -5.504 -25.724 1.00 89.38 179 GLU A N 1
ATOM 1518 C CA . GLU A 1 179 ? 16.249 -5.905 -24.501 1.00 89.38 179 GLU A CA 1
ATOM 1519 C C . GLU A 1 179 ? 15.376 -5.677 -23.260 1.00 89.38 179 GLU A C 1
ATOM 1521 O O . GLU A 1 179 ? 15.186 -6.610 -22.484 1.00 89.38 179 GLU A O 1
ATOM 1526 N N . ARG A 1 180 ? 14.751 -4.497 -23.125 1.00 88.12 180 ARG A N 1
ATOM 1527 C CA . ARG A 1 180 ? 13.847 -4.178 -22.001 1.00 88.12 180 ARG A CA 1
ATOM 1528 C C . ARG A 1 180 ? 12.682 -5.153 -21.902 1.00 88.12 180 ARG A C 1
ATOM 1530 O O . ARG A 1 180 ? 12.389 -5.651 -20.820 1.00 88.12 180 ARG A O 1
ATOM 1537 N N . ARG A 1 181 ? 12.028 -5.461 -23.026 1.00 86.19 181 ARG A N 1
ATOM 1538 C CA . ARG A 1 181 ? 10.915 -6.422 -23.046 1.00 86.19 181 ARG A CA 1
ATOM 1539 C C . ARG A 1 181 ? 11.349 -7.805 -22.585 1.00 86.19 181 ARG A C 1
ATOM 1541 O O . ARG A 1 181 ? 10.611 -8.440 -21.844 1.00 86.19 181 ARG A O 1
ATOM 1548 N N . ALA A 1 182 ? 12.525 -8.259 -23.014 1.00 88.62 182 ALA A N 1
ATOM 1549 C CA . ALA A 1 182 ? 13.055 -9.556 -22.616 1.00 88.62 182 ALA A CA 1
ATOM 1550 C C . ALA A 1 182 ? 13.457 -9.583 -21.132 1.00 88.62 182 ALA A C 1
ATOM 1552 O O . ALA A 1 182 ? 13.111 -10.533 -20.434 1.00 88.62 182 ALA A O 1
ATOM 1553 N N . GLU A 1 183 ? 14.142 -8.546 -20.639 1.00 89.12 183 GLU A N 1
ATOM 1554 C CA . GLU A 1 183 ? 14.581 -8.488 -19.240 1.00 89.12 183 GLU A CA 1
ATOM 1555 C C . GLU A 1 183 ? 13.398 -8.340 -18.278 1.00 89.12 183 GLU A C 1
ATOM 1557 O O . GLU A 1 183 ? 13.351 -9.003 -17.243 1.00 89.12 183 GLU A O 1
ATOM 1562 N N . TYR A 1 184 ? 12.426 -7.485 -18.607 1.00 88.94 184 TYR A N 1
ATOM 1563 C CA . TYR A 1 184 ? 11.390 -7.080 -17.657 1.00 88.94 184 TYR A CA 1
ATOM 1564 C C . TYR A 1 184 ? 10.101 -7.909 -17.709 1.00 88.94 184 TYR A C 1
ATOM 1566 O O . TYR A 1 184 ? 9.195 -7.673 -16.908 1.00 88.94 184 TYR A O 1
ATOM 1574 N N . MET A 1 185 ? 10.001 -8.891 -18.614 1.00 84.88 185 MET A N 1
ATOM 1575 C CA . MET A 1 185 ? 8.774 -9.666 -18.857 1.00 84.88 185 MET A CA 1
ATOM 1576 C C . MET A 1 185 ? 8.191 -10.297 -17.583 1.00 84.88 185 MET A C 1
ATOM 1578 O O . MET A 1 185 ? 6.977 -10.252 -17.372 1.00 84.88 185 MET A O 1
ATOM 1582 N N . ASN A 1 186 ? 9.063 -10.830 -16.724 1.00 87.44 186 ASN A N 1
ATOM 1583 C CA . ASN A 1 186 ? 8.684 -11.617 -15.547 1.00 87.44 186 ASN A CA 1
ATOM 1584 C C . ASN A 1 186 ? 8.628 -10.808 -14.238 1.00 87.44 186 ASN A C 1
ATOM 1586 O O . ASN A 1 186 ? 8.305 -11.367 -13.193 1.00 87.44 186 ASN A O 1
ATOM 1590 N N . TYR A 1 187 ? 8.930 -9.509 -14.279 1.00 87.25 187 TYR A N 1
ATOM 1591 C CA . TYR A 1 187 ? 8.866 -8.650 -13.096 1.00 87.25 187 TYR A CA 1
ATOM 1592 C C . TYR A 1 187 ? 7.450 -8.108 -12.879 1.00 87.25 187 TYR A C 1
ATOM 1594 O O . TYR A 1 187 ? 6.721 -7.829 -13.839 1.00 87.25 187 TYR A O 1
ATOM 1602 N N . ASP A 1 188 ? 7.059 -7.912 -11.621 1.00 84.06 188 ASP A N 1
ATOM 1603 C CA . ASP A 1 188 ? 5.735 -7.387 -11.265 1.00 84.06 188 ASP A CA 1
ATOM 1604 C C . ASP A 1 188 ? 5.602 -5.894 -11.559 1.00 84.06 188 ASP A C 1
ATOM 1606 O O . ASP A 1 188 ? 4.504 -5.409 -11.839 1.00 84.06 188 ASP A O 1
ATOM 1610 N N . GLY A 1 189 ? 6.724 -5.174 -11.548 1.00 87.50 189 GLY A N 1
ATOM 1611 C CA . GLY A 1 189 ? 6.763 -3.745 -11.808 1.00 87.50 189 GLY A CA 1
ATOM 1612 C C . GLY A 1 189 ? 8.119 -3.254 -12.284 1.00 87.50 189 GLY A C 1
ATOM 1613 O O . GLY A 1 189 ? 9.164 -3.848 -12.011 1.00 87.50 189 GLY A O 1
ATOM 1614 N N . ILE A 1 190 ? 8.083 -2.125 -12.987 1.00 89.88 190 ILE A N 1
ATOM 1615 C CA . ILE A 1 190 ? 9.268 -1.386 -13.412 1.00 89.88 190 ILE A CA 1
ATOM 1616 C C . ILE A 1 190 ? 9.115 0.042 -12.899 1.00 89.88 190 ILE A C 1
ATOM 1618 O O . ILE A 1 190 ? 8.087 0.678 -13.141 1.00 89.88 190 ILE A O 1
ATOM 1622 N N . LEU A 1 191 ? 10.121 0.562 -12.203 1.00 91.56 191 LEU A N 1
ATOM 1623 C CA . LEU A 1 191 ? 10.144 1.942 -11.725 1.00 91.56 191 LEU A CA 1
ATOM 1624 C C . LEU A 1 191 ? 11.162 2.773 -12.496 1.00 91.56 191 LEU A C 1
ATOM 1626 O O . LEU A 1 191 ? 12.259 2.324 -12.809 1.00 91.56 191 LEU A O 1
ATOM 1630 N N . CYS A 1 192 ? 10.821 4.025 -12.770 1.00 90.12 192 CYS A N 1
ATOM 1631 C CA . CYS A 1 192 ? 11.788 4.991 -13.264 1.00 90.12 192 CYS A CA 1
ATOM 1632 C C . CYS A 1 192 ? 12.604 5.563 -12.100 1.00 90.12 192 CYS A C 1
ATOM 1634 O O . CYS A 1 192 ? 12.032 6.215 -11.231 1.00 90.12 192 CYS A O 1
ATOM 1636 N N . GLU A 1 193 ? 13.928 5.418 -12.141 1.00 89.62 193 GLU A N 1
ATOM 1637 C CA . GLU A 1 193 ? 14.846 5.987 -11.140 1.00 89.62 193 GLU A CA 1
ATOM 1638 C C . GLU A 1 193 ? 14.699 7.507 -10.982 1.00 89.62 193 GLU A C 1
ATOM 1640 O O . GLU A 1 193 ? 14.746 8.041 -9.882 1.00 89.62 193 GLU A O 1
ATOM 1645 N N . LYS A 1 194 ? 14.476 8.226 -12.090 1.00 88.44 194 LYS A N 1
ATOM 1646 C CA . LYS A 1 194 ? 14.464 9.697 -12.092 1.00 88.44 194 LYS A CA 1
ATOM 1647 C C . LYS A 1 194 ? 13.219 10.309 -11.460 1.00 88.44 194 LYS A C 1
ATOM 1649 O O . LYS A 1 194 ? 13.279 11.422 -10.951 1.00 88.44 194 LYS A O 1
ATOM 1654 N N . CYS A 1 195 ? 12.067 9.654 -11.587 1.00 89.25 195 CYS A N 1
ATOM 1655 C CA . CYS A 1 195 ? 10.789 10.231 -11.153 1.00 89.25 195 CYS A CA 1
ATOM 1656 C C . CYS A 1 195 ? 9.990 9.333 -10.212 1.00 89.25 195 CYS A C 1
ATOM 1658 O O . CYS A 1 195 ? 8.890 9.709 -9.806 1.00 89.25 195 CYS A O 1
ATOM 1660 N N . ASN A 1 196 ? 10.516 8.153 -9.883 1.00 88.62 196 ASN A N 1
ATOM 1661 C CA . ASN A 1 196 ? 9.911 7.157 -9.002 1.00 88.62 196 ASN A CA 1
ATOM 1662 C C . ASN A 1 196 ? 8.508 6.709 -9.429 1.00 88.62 196 ASN A C 1
ATOM 1664 O O . ASN A 1 196 ? 7.731 6.209 -8.613 1.00 88.62 196 ASN A O 1
ATOM 1668 N N . LYS A 1 197 ? 8.154 6.927 -10.700 1.00 87.31 197 LYS A N 1
ATOM 1669 C CA . LYS A 1 197 ? 6.882 6.488 -11.267 1.00 87.31 197 LYS A CA 1
ATOM 1670 C C . LYS A 1 197 ? 7.033 5.089 -11.831 1.00 87.31 197 LYS A C 1
ATOM 1672 O O . LYS A 1 197 ? 8.051 4.759 -12.439 1.00 87.31 197 LYS A O 1
ATOM 1677 N N . GLU A 1 198 ? 5.985 4.301 -11.645 1.00 87.44 198 GLU A N 1
ATOM 1678 C CA . GLU A 1 198 ? 5.826 3.033 -12.337 1.00 87.44 198 GLU A CA 1
ATOM 1679 C C . GLU A 1 198 ? 5.689 3.263 -13.836 1.00 87.44 198 GLU A C 1
ATOM 1681 O O . GLU A 1 198 ? 4.986 4.171 -14.290 1.00 87.44 198 GLU A O 1
ATOM 1686 N N . ILE A 1 199 ? 6.375 2.418 -14.589 1.00 85.25 199 ILE A N 1
ATOM 1687 C CA . ILE A 1 199 ? 6.306 2.366 -16.035 1.00 85.25 199 ILE A CA 1
ATOM 1688 C C . ILE A 1 199 ? 5.296 1.296 -16.401 1.00 85.25 199 ILE A C 1
ATOM 1690 O O . ILE A 1 199 ? 5.396 0.144 -15.982 1.00 85.25 199 ILE A O 1
ATOM 1694 N N . VAL A 1 200 ? 4.317 1.686 -17.209 1.00 76.38 200 VAL A N 1
ATOM 1695 C CA . VAL A 1 200 ? 3.373 0.734 -17.781 1.00 76.38 200 VAL A CA 1
ATOM 1696 C C . VAL A 1 200 ? 4.164 -0.202 -18.690 1.00 76.38 200 VAL A C 1
ATOM 1698 O O . VAL A 1 200 ? 4.882 0.277 -19.564 1.00 76.38 200 VAL A O 1
ATOM 1701 N N . LYS A 1 201 ? 4.017 -1.523 -18.524 1.00 69.69 201 LYS A N 1
ATOM 1702 C CA . LYS A 1 201 ? 4.779 -2.535 -19.288 1.00 69.69 201 LYS A CA 1
ATOM 1703 C C . LYS A 1 201 ? 4.756 -2.334 -20.815 1.00 69.69 201 LYS A C 1
ATOM 1705 O O . LYS A 1 201 ? 5.671 -2.776 -21.488 1.00 69.69 201 LYS A O 1
ATOM 1710 N N . TRP A 1 202 ? 3.734 -1.665 -21.351 1.00 66.06 202 TRP A N 1
ATOM 1711 C CA . TRP A 1 202 ? 3.576 -1.368 -22.779 1.00 66.06 202 TRP A CA 1
ATOM 1712 C C . TRP A 1 202 ? 4.345 -0.137 -23.269 1.00 66.06 202 TRP A C 1
ATOM 1714 O O . TRP A 1 202 ? 4.610 -0.027 -24.462 1.00 66.06 202 TRP A O 1
ATOM 1724 N N . ASP A 1 203 ? 4.673 0.796 -22.374 1.00 68.19 203 ASP A N 1
ATOM 1725 C CA . ASP A 1 203 ? 5.291 2.066 -22.756 1.00 68.19 203 ASP A CA 1
ATOM 1726 C C . ASP A 1 203 ? 6.800 1.903 -23.009 1.00 68.19 203 ASP A C 1
ATOM 1728 O O . ASP A 1 203 ? 7.398 2.763 -23.652 1.00 68.19 203 ASP A O 1
ATOM 1732 N N . ASP A 1 204 ? 7.412 0.810 -22.518 1.00 73.56 204 ASP A N 1
ATOM 1733 C CA . ASP A 1 204 ? 8.842 0.446 -22.590 1.00 73.56 204 ASP A CA 1
ATOM 1734 C C . ASP A 1 204 ? 9.830 1.551 -22.130 1.00 73.56 204 ASP A C 1
ATOM 1736 O O . ASP A 1 204 ? 11.044 1.339 -22.093 1.00 73.56 204 ASP A O 1
ATOM 1740 N N . CYS A 1 205 ? 9.343 2.740 -21.767 1.00 82.62 205 CYS A N 1
ATOM 1741 C 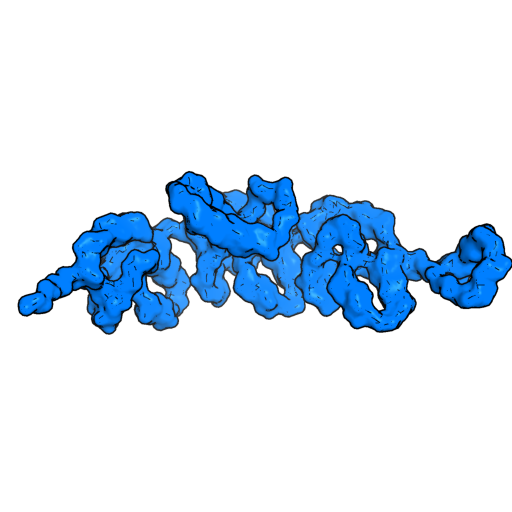CA . CYS A 1 205 ? 10.086 3.908 -21.316 1.00 82.62 205 CYS A CA 1
ATOM 1742 C C . CYS A 1 205 ? 9.245 4.761 -20.352 1.00 82.62 205 CYS A C 1
ATOM 1744 O O . CYS A 1 205 ? 8.017 4.685 -20.297 1.00 82.62 205 CYS A O 1
ATOM 1746 N N . CYS A 1 206 ? 9.910 5.616 -19.575 1.00 88.94 206 CYS A N 1
ATOM 1747 C CA . CYS A 1 206 ? 9.210 6.548 -18.701 1.00 88.94 206 CYS A CA 1
ATOM 1748 C C . CYS A 1 206 ? 8.617 7.713 -19.508 1.00 88.94 206 CYS A C 1
ATOM 1750 O O . CYS A 1 206 ? 9.312 8.683 -19.823 1.00 88.94 206 CYS A O 1
ATOM 1752 N N . THR A 1 207 ? 7.316 7.651 -19.795 1.00 87.75 207 THR A N 1
ATOM 1753 C CA . THR A 1 207 ? 6.590 8.702 -20.527 1.00 87.75 207 THR A CA 1
ATOM 1754 C C . THR A 1 207 ? 6.664 10.061 -19.833 1.00 87.75 207 THR A C 1
ATOM 1756 O O . THR A 1 207 ? 6.889 11.075 -20.489 1.00 87.75 207 THR A O 1
ATOM 1759 N N . TYR A 1 208 ? 6.557 10.100 -18.502 1.00 88.38 208 TYR A N 1
ATOM 1760 C CA . TYR A 1 208 ? 6.657 11.348 -17.743 1.00 88.38 208 TYR A CA 1
ATOM 1761 C C . TYR A 1 208 ? 8.016 12.037 -17.926 1.00 88.38 208 TYR A C 1
ATOM 1763 O O . TYR A 1 208 ? 8.071 13.234 -18.204 1.00 88.38 208 TYR A O 1
ATOM 1771 N N . CYS A 1 209 ? 9.115 11.286 -17.810 1.00 90.62 209 CYS A N 1
ATOM 1772 C CA . CYS A 1 209 ? 10.450 11.828 -18.057 1.00 90.62 209 CYS A CA 1
ATOM 1773 C C . CYS A 1 209 ? 10.636 12.214 -19.528 1.00 90.62 209 CYS A C 1
ATOM 1775 O O . CYS A 1 209 ? 11.196 13.269 -19.800 1.00 90.62 209 CYS A O 1
ATOM 1777 N N . TYR A 1 210 ? 10.126 11.411 -20.465 1.00 89.44 210 TYR A N 1
ATOM 1778 C CA . TYR A 1 210 ? 10.219 11.686 -21.898 1.00 89.44 210 TYR A CA 1
ATOM 1779 C C . TYR A 1 210 ? 9.552 13.010 -22.301 1.00 89.44 210 TYR A C 1
ATOM 1781 O O . TYR A 1 210 ? 10.113 13.770 -23.093 1.00 89.44 210 TYR A O 1
ATOM 1789 N N . TYR A 1 211 ? 8.364 13.310 -21.768 1.00 89.50 211 TYR A N 1
ATOM 1790 C CA . TYR A 1 211 ? 7.661 14.555 -22.090 1.00 89.50 211 TYR A CA 1
ATOM 1791 C C . TYR A 1 211 ? 8.331 15.790 -21.482 1.00 89.50 211 TYR A C 1
ATOM 1793 O O . TYR A 1 211 ? 8.362 16.828 -22.140 1.00 89.50 211 TYR A O 1
ATOM 1801 N N . ASN A 1 212 ? 8.904 15.658 -20.283 1.00 91.25 212 ASN A N 1
ATOM 1802 C CA . ASN A 1 212 ? 9.570 16.757 -19.579 1.00 91.25 212 ASN A CA 1
ATOM 1803 C C . ASN A 1 212 ? 11.027 16.987 -20.009 1.00 91.25 212 ASN A C 1
ATOM 1805 O O . ASN A 1 212 ? 11.586 18.039 -19.714 1.00 91.25 212 ASN A O 1
ATOM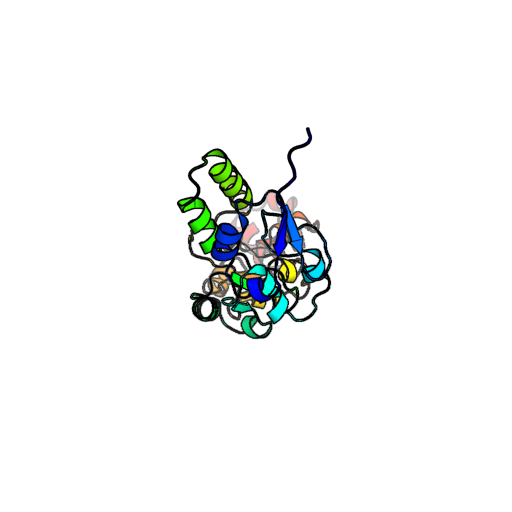 1809 N N . GLU A 1 213 ? 11.656 16.021 -20.676 1.00 92.75 213 GLU A N 1
ATOM 1810 C CA . GLU A 1 213 ? 12.980 16.203 -21.270 1.00 92.75 213 GLU A CA 1
ATOM 1811 C C . GLU A 1 213 ? 12.901 17.220 -22.423 1.00 92.75 213 GLU A C 1
ATOM 1813 O O . GLU A 1 213 ? 11.883 17.317 -23.112 1.00 92.75 213 GLU A O 1
ATOM 1818 N N . THR A 1 214 ? 13.956 17.992 -22.653 1.00 91.06 214 THR A N 1
ATOM 1819 C CA . THR A 1 214 ? 14.021 18.968 -23.762 1.00 91.06 214 THR A CA 1
ATOM 1820 C C . THR A 1 214 ? 15.142 18.641 -24.737 1.00 91.06 214 THR A C 1
ATOM 1822 O O . THR A 1 214 ? 15.038 18.953 -25.923 1.00 91.06 214 THR A O 1
ATOM 1825 N N . ASP A 1 215 ? 16.171 17.941 -24.269 1.00 90.88 215 ASP A N 1
ATOM 1826 C CA . ASP A 1 215 ? 17.274 17.466 -25.088 1.00 90.88 215 ASP A CA 1
ATOM 1827 C C . ASP A 1 215 ? 16.817 16.289 -25.971 1.00 90.88 215 ASP A C 1
ATOM 1829 O O . ASP A 1 215 ? 16.406 15.229 -25.490 1.00 90.88 215 ASP A O 1
ATOM 1833 N N . ILE A 1 216 ? 16.886 16.480 -27.291 1.00 86.00 216 ILE A N 1
ATOM 1834 C CA . ILE A 1 216 ? 16.448 15.493 -28.288 1.00 86.00 216 ILE A CA 1
ATOM 1835 C C . ILE A 1 216 ? 17.272 14.200 -28.195 1.00 86.00 216 ILE A C 1
ATOM 1837 O O . ILE A 1 216 ? 16.718 13.114 -28.380 1.00 86.00 216 ILE A O 1
ATOM 1841 N N . ILE A 1 217 ? 18.563 14.299 -27.869 1.00 85.69 217 ILE A N 1
ATOM 1842 C CA . ILE A 1 217 ? 19.450 13.144 -27.703 1.00 85.69 217 ILE A CA 1
ATOM 1843 C C . ILE A 1 217 ? 18.994 12.343 -26.485 1.00 85.69 217 ILE A C 1
ATOM 1845 O O . ILE A 1 217 ? 18.768 11.137 -26.574 1.00 85.69 217 ILE A O 1
ATOM 1849 N N . LYS A 1 218 ? 18.750 13.011 -25.355 1.00 88.06 218 LYS A N 1
ATOM 1850 C CA . LYS A 1 218 ? 18.251 12.336 -24.146 1.00 88.06 218 LYS A CA 1
ATOM 1851 C C . LYS A 1 218 ? 16.859 11.738 -24.352 1.00 88.06 218 LYS A C 1
ATOM 1853 O O . LYS A 1 218 ? 16.613 10.626 -23.889 1.00 88.06 218 LYS A O 1
ATOM 1858 N N . LYS A 1 219 ? 15.965 12.407 -25.093 1.00 88.75 219 LYS A N 1
ATOM 1859 C CA . LYS A 1 219 ? 14.660 11.832 -25.478 1.00 88.75 219 LYS A CA 1
ATOM 1860 C C . LYS A 1 219 ? 14.806 10.570 -26.313 1.00 88.75 219 LYS A C 1
ATOM 1862 O O . LYS A 1 219 ? 14.087 9.598 -26.073 1.00 88.75 219 LYS A O 1
ATOM 1867 N N . GLY A 1 220 ? 15.704 10.599 -27.296 1.00 85.19 220 GLY A N 1
ATOM 1868 C CA . GLY A 1 220 ? 16.018 9.445 -28.128 1.00 85.19 220 GLY A CA 1
ATOM 1869 C C . GLY A 1 220 ? 16.525 8.280 -27.283 1.00 85.19 220 GLY A C 1
ATOM 1870 O O . GLY A 1 220 ? 15.962 7.192 -27.364 1.00 85.19 220 GLY A O 1
ATOM 1871 N N . HIS A 1 221 ? 17.468 8.547 -26.378 1.00 86.25 221 HIS A N 1
ATOM 1872 C CA . HIS A 1 221 ? 18.025 7.563 -25.445 1.00 86.25 221 HIS A CA 1
ATOM 1873 C C . HIS A 1 221 ? 16.953 6.912 -24.560 1.00 86.25 221 HIS A C 1
ATOM 1875 O O . HIS A 1 221 ? 16.820 5.690 -24.515 1.00 86.25 221 HIS A O 1
ATOM 1881 N N . MET A 1 222 ? 16.091 7.720 -23.935 1.00 87.00 222 MET A N 1
ATOM 1882 C CA . MET A 1 222 ? 14.992 7.215 -23.103 1.00 87.00 222 MET A CA 1
ATOM 1883 C C . MET A 1 222 ? 14.048 6.296 -23.886 1.00 87.00 222 MET A C 1
ATOM 1885 O O . MET A 1 222 ? 13.615 5.266 -23.363 1.00 87.00 222 MET A O 1
ATOM 1889 N N . LYS A 1 223 ? 13.716 6.660 -25.130 1.00 85.12 223 LYS A N 1
ATOM 1890 C CA . LYS A 1 223 ? 12.728 5.942 -25.942 1.00 85.12 223 LYS A CA 1
ATOM 1891 C C . LYS A 1 223 ? 13.302 4.721 -26.661 1.00 85.12 223 LYS A C 1
ATOM 1893 O O . LYS A 1 223 ? 12.590 3.736 -26.806 1.00 85.12 223 LYS A O 1
ATOM 1898 N N . PHE A 1 224 ? 14.549 4.778 -27.117 1.00 82.88 224 PHE A N 1
ATOM 1899 C CA . PHE A 1 224 ? 15.118 3.785 -28.033 1.00 82.88 224 PHE A CA 1
ATOM 1900 C C . PHE A 1 224 ? 16.326 3.025 -27.467 1.00 82.88 224 PHE A C 1
ATOM 1902 O O . PHE A 1 224 ? 16.699 1.998 -28.032 1.00 82.88 224 PHE A O 1
ATOM 1909 N N . GLY A 1 225 ? 16.892 3.462 -26.340 1.00 83.81 225 GLY A N 1
ATOM 1910 C CA . GLY A 1 225 ? 18.132 2.922 -25.776 1.00 83.81 225 GLY A CA 1
ATOM 1911 C C . GLY A 1 225 ? 19.369 3.688 -26.244 1.00 83.81 225 GLY A C 1
ATOM 1912 O O . GLY A 1 225 ? 19.251 4.673 -26.969 1.00 83.81 225 GLY A O 1
ATOM 1913 N N . SER A 1 226 ? 20.567 3.225 -25.874 1.00 80.88 226 SER A N 1
ATOM 1914 C CA . SER A 1 226 ? 21.828 3.887 -26.266 1.00 80.88 226 SER A CA 1
ATOM 1915 C C . SER A 1 226 ? 22.152 3.795 -27.756 1.00 80.88 226 SER A C 1
ATOM 1917 O O . SER A 1 226 ? 22.906 4.613 -28.267 1.00 80.88 226 SER A O 1
ATOM 1919 N N . LYS A 1 227 ? 21.584 2.816 -28.464 1.00 77.94 227 LYS A N 1
ATOM 1920 C CA . LYS A 1 227 ? 21.868 2.547 -29.879 1.00 77.94 227 LYS A CA 1
ATOM 1921 C C . LYS A 1 227 ? 20.786 3.161 -30.768 1.00 77.94 227 LYS A C 1
ATOM 1923 O O . LYS A 1 227 ? 19.905 2.448 -31.249 1.00 77.94 227 LYS A O 1
ATOM 1928 N N . PHE A 1 228 ? 20.825 4.480 -30.960 1.00 75.19 228 PHE A N 1
ATOM 1929 C CA . PHE A 1 228 ? 19.900 5.188 -31.852 1.00 75.19 228 PHE A CA 1
ATOM 1930 C C . PHE A 1 228 ? 20.610 6.272 -32.674 1.00 75.19 228 PHE A C 1
ATOM 1932 O O . PHE A 1 228 ? 21.501 6.959 -32.188 1.00 75.19 228 PHE A O 1
ATOM 1939 N N . GLY A 1 229 ? 20.187 6.438 -33.929 1.00 71.62 229 GLY A N 1
ATOM 1940 C CA . GLY A 1 229 ? 20.695 7.488 -34.812 1.00 71.62 229 GLY A CA 1
ATOM 1941 C C . GLY A 1 229 ? 19.856 8.764 -34.741 1.00 71.62 229 GLY A C 1
ATOM 1942 O O . GLY A 1 229 ? 18.639 8.712 -34.545 1.00 71.62 229 GLY A O 1
ATOM 1943 N N . ILE A 1 230 ? 20.496 9.914 -34.956 1.00 73.75 230 ILE A N 1
ATOM 1944 C CA . ILE A 1 230 ? 19.817 11.204 -35.122 1.00 73.75 230 ILE A CA 1
ATOM 1945 C C . ILE A 1 230 ? 19.858 11.586 -36.593 1.00 73.75 230 ILE A C 1
ATOM 1947 O O . ILE A 1 230 ? 20.930 11.715 -37.179 1.00 73.75 230 ILE A O 1
ATOM 1951 N N . PHE A 1 231 ? 18.679 11.801 -37.168 1.00 71.44 231 PHE A N 1
ATOM 1952 C CA . PHE A 1 231 ? 18.547 12.242 -38.546 1.00 71.44 231 PHE A CA 1
ATOM 1953 C C . PHE A 1 231 ? 18.755 13.754 -38.643 1.00 71.44 231 PHE A C 1
ATOM 1955 O O . PHE A 1 231 ? 17.990 14.524 -38.057 1.00 71.44 231 PHE A O 1
ATOM 1962 N N . LYS A 1 232 ? 19.782 14.192 -39.372 1.00 75.12 232 LYS A N 1
ATOM 1963 C CA . LYS A 1 232 ? 20.011 15.612 -39.665 1.00 75.12 232 LYS A CA 1
ATOM 1964 C C . LYS A 1 232 ? 19.326 15.990 -40.972 1.00 75.12 232 LYS A C 1
ATOM 1966 O O . LYS A 1 232 ? 19.076 15.154 -41.833 1.00 75.12 232 LYS A O 1
ATOM 1971 N N . THR A 1 233 ? 19.065 17.280 -41.166 1.00 74.94 233 THR A N 1
ATOM 1972 C CA . THR A 1 233 ? 18.412 17.788 -42.385 1.00 74.94 233 THR A CA 1
ATOM 1973 C C . THR A 1 233 ? 19.188 17.430 -43.659 1.00 74.94 233 THR A C 1
ATOM 1975 O O . THR A 1 233 ? 18.593 17.159 -44.696 1.00 74.94 233 THR A O 1
ATOM 1978 N N . SER A 1 234 ? 20.517 17.357 -43.574 1.00 74.88 234 SER A N 1
ATOM 1979 C CA . SER A 1 234 ? 21.385 16.907 -44.669 1.00 74.88 234 SER A CA 1
ATOM 1980 C C . SER A 1 234 ? 21.153 15.451 -45.081 1.00 74.88 234 SER A C 1
ATOM 1982 O O . SER A 1 234 ? 21.461 15.082 -46.210 1.00 74.88 234 SER A O 1
ATOM 1984 N N . ASP A 1 235 ? 20.618 14.619 -44.185 1.00 77.38 235 ASP A N 1
ATOM 1985 C CA . ASP A 1 235 ? 20.460 13.182 -44.411 1.00 77.38 235 ASP A CA 1
ATOM 1986 C C . ASP A 1 235 ? 19.226 12.856 -45.268 1.00 77.38 235 ASP A C 1
ATOM 1988 O O . ASP A 1 235 ? 19.112 11.743 -45.780 1.00 77.38 235 ASP A O 1
ATOM 1992 N N . TYR A 1 236 ? 18.323 13.821 -45.498 1.00 75.31 236 TYR A N 1
ATOM 1993 C CA . TYR A 1 236 ? 17.131 13.632 -46.341 1.00 75.31 236 TYR A CA 1
ATOM 1994 C C . TYR A 1 236 ? 17.460 13.287 -47.798 1.00 75.31 236 TYR A C 1
ATOM 1996 O O . TYR A 1 236 ? 16.637 12.659 -48.461 1.00 75.31 236 TYR A O 1
ATOM 2004 N N . ASN A 1 237 ? 18.658 13.640 -48.266 1.00 82.88 237 ASN A N 1
ATOM 2005 C CA . ASN A 1 237 ? 19.129 13.336 -49.617 1.00 82.88 237 ASN A CA 1
ATOM 2006 C C . ASN A 1 237 ? 19.764 11.940 -49.743 1.00 82.88 237 ASN A C 1
ATOM 2008 O O . ASN A 1 237 ? 20.034 11.514 -50.860 1.00 82.88 237 ASN A O 1
ATOM 2012 N N . LEU A 1 238 ? 20.010 11.247 -48.623 1.00 81.69 238 LEU A N 1
ATOM 2013 C CA . LEU A 1 238 ? 20.610 9.909 -48.604 1.00 81.69 238 LEU A CA 1
ATOM 2014 C C . LEU A 1 238 ? 19.558 8.827 -48.858 1.00 81.69 238 LEU A C 1
ATOM 2016 O O . LEU A 1 238 ? 18.398 8.996 -48.458 1.00 81.69 238 LEU A O 1
ATOM 2020 N N . ASP A 1 239 ? 19.957 7.698 -49.435 1.00 83.94 239 ASP A N 1
ATOM 2021 C CA . ASP A 1 239 ? 19.093 6.517 -49.561 1.00 83.94 239 ASP A CA 1
ATOM 2022 C C . ASP A 1 239 ? 18.989 5.708 -48.246 1.00 83.94 239 ASP A C 1
ATOM 2024 O O . ASP A 1 239 ? 19.630 6.010 -47.239 1.00 83.94 239 ASP A O 1
ATOM 2028 N N . LEU A 1 240 ? 18.133 4.681 -48.204 1.00 78.56 240 LEU A N 1
ATOM 2029 C CA . LEU A 1 240 ? 17.896 3.903 -46.980 1.00 78.56 240 LEU A CA 1
ATOM 2030 C C . LEU A 1 240 ? 19.144 3.151 -46.478 1.00 78.56 240 LEU A C 1
ATOM 2032 O O . LEU A 1 240 ? 19.326 3.029 -45.264 1.00 78.56 240 LEU A O 1
ATOM 2036 N N . GLU A 1 241 ? 19.988 2.644 -47.374 1.00 82.56 241 GLU A N 1
ATOM 2037 C CA . GLU A 1 241 ? 21.195 1.893 -47.011 1.00 82.56 241 GLU A CA 1
ATOM 2038 C C . GLU A 1 241 ? 22.301 2.832 -46.516 1.00 82.56 241 GLU A C 1
ATOM 2040 O O . GLU A 1 241 ? 22.965 2.542 -45.516 1.00 82.56 241 GLU A O 1
ATOM 2045 N N . GLU A 1 242 ? 22.439 4.007 -47.130 1.00 80.50 242 GLU A N 1
ATOM 2046 C CA . GLU A 1 242 ? 23.323 5.080 -46.662 1.00 80.50 242 GLU A CA 1
ATOM 2047 C C . GLU A 1 242 ? 22.936 5.566 -45.258 1.00 80.50 242 GLU A C 1
ATOM 2049 O O . GLU A 1 242 ? 23.798 5.771 -44.398 1.00 80.50 242 GLU A O 1
ATOM 2054 N N . ARG A 1 243 ? 21.632 5.685 -44.981 1.00 75.94 243 ARG A N 1
ATOM 2055 C CA . ARG A 1 243 ? 21.123 6.081 -43.656 1.00 75.94 243 ARG A CA 1
ATOM 2056 C C . ARG A 1 243 ? 21.385 5.020 -42.587 1.00 75.94 243 ARG A C 1
ATOM 2058 O O . ARG A 1 243 ? 21.722 5.377 -41.460 1.00 75.94 243 ARG A O 1
ATOM 2065 N N . LYS A 1 244 ? 21.254 3.727 -42.913 1.00 74.69 244 LYS A N 1
ATOM 2066 C CA . LYS A 1 244 ? 21.513 2.622 -41.968 1.00 74.69 244 LYS A CA 1
ATOM 2067 C C . LYS A 1 244 ? 22.971 2.576 -41.510 1.00 74.69 244 LYS A C 1
ATOM 2069 O O . LYS A 1 244 ? 23.215 2.305 -40.337 1.00 74.69 244 LYS A O 1
ATOM 2074 N N . LYS A 1 245 ? 23.929 2.885 -42.392 1.00 73.94 245 LYS A N 1
ATOM 2075 C CA . LYS A 1 245 ? 25.361 2.922 -42.039 1.00 73.94 245 LYS A CA 1
ATOM 2076 C C . LYS A 1 245 ? 25.667 3.956 -40.950 1.00 73.94 245 LYS A C 1
ATOM 2078 O O . LYS A 1 245 ? 26.412 3.650 -40.028 1.00 73.94 245 LYS A O 1
ATOM 2083 N N . LYS A 1 246 ? 25.007 5.121 -40.978 1.00 68.06 246 LYS A N 1
ATOM 2084 C CA . LYS A 1 246 ? 25.190 6.182 -39.969 1.00 68.06 246 LYS A CA 1
ATOM 2085 C C . LYS A 1 246 ? 24.682 5.830 -38.566 1.00 68.06 246 LYS A C 1
ATOM 2087 O O . LYS A 1 246 ? 25.111 6.449 -37.600 1.00 68.06 246 LYS A O 1
ATOM 2092 N N . ILE A 1 247 ? 23.778 4.855 -38.427 1.00 61.81 247 ILE A N 1
ATOM 2093 C CA . ILE A 1 247 ? 23.267 4.414 -37.113 1.00 61.81 247 ILE A CA 1
ATOM 2094 C C . ILE A 1 247 ? 24.349 3.654 -36.321 1.00 61.81 247 ILE A C 1
ATOM 2096 O O . ILE A 1 247 ? 24.277 3.599 -35.100 1.00 61.81 247 ILE A O 1
ATOM 2100 N N . HIS A 1 248 ? 25.354 3.093 -37.000 1.00 52.28 248 HIS A N 1
ATOM 2101 C CA . HIS A 1 248 ? 26.429 2.306 -36.388 1.00 52.28 248 HIS A CA 1
ATOM 2102 C C . HIS A 1 248 ? 27.688 3.116 -36.016 1.00 52.28 248 HIS A C 1
ATOM 2104 O O . HIS A 1 248 ? 28.622 2.536 -35.469 1.00 52.28 248 HIS A O 1
ATOM 2110 N N . GLU A 1 249 ? 27.725 4.423 -36.300 1.00 47.12 249 GLU A N 1
ATOM 2111 C CA . GLU A 1 249 ? 28.894 5.298 -36.075 1.00 47.12 249 GLU A CA 1
ATOM 2112 C C . GLU A 1 249 ? 28.767 6.223 -34.842 1.00 47.12 249 GLU A C 1
ATOM 2114 O O . GLU A 1 249 ? 29.667 7.023 -34.586 1.00 47.12 249 GLU A O 1
ATOM 2119 N N . LEU A 1 250 ? 27.671 6.124 -34.078 1.00 46.22 250 LEU A N 1
ATOM 2120 C CA . LEU A 1 250 ? 27.393 6.877 -32.842 1.00 46.22 250 LEU A CA 1
ATOM 2121 C C . LEU A 1 250 ? 27.281 5.927 -31.646 1.00 46.22 250 LEU A C 1
ATOM 2123 O O . LEU A 1 250 ? 27.750 6.324 -30.557 1.00 46.22 250 LEU A O 1
#

Foldseek 3Di:
DPPDQFEEEDDLCCLQPFPVRLLVVPVPGRWYAYPPPRDTDDSVQSADPVVLVPDDDLCSNCSRRGHNFAAEQELVCLQPFQVVLCVVHVPGPWYAYPPPSDIQDFVVNLVVCLVPDPDPVVNVVSCVVVVVVDDDPDPDDRQSADPVVLVVDPQLVSNCSRRGHPQEEEQDLQDFLVRLCVVGVRGPWYAHNVPSDTDDSVQSFDPVCLVPDDDPQVNCSRRGHPQADDDDPVCVPPDPVRVVVRSVVD

Radius of gyration: 26.3 Å; Cα contacts (8 Å, |Δi|>4): 331; chains: 1; bounding box: 71×36×78 Å

Secondary structure (DSSP, 8-state):
------EEEE-GGGGGS-HHHHHHHHTT-SEEEETTT-PEEPTTT-S-HHHHHH---HHHHHHHHH-S--EEE-GGGGGS-HHHHHHHHTT-S-EEETTT--EE--HHHHHHHHHH---HHHHHHHHHHHHTS---S-TT----S-HHHHHH---HHHHHHHHHTT-EEE--TTS-HHHHHHHHTT-SEEE-TTT-PBPPTTTSS-HHHHHH---HHHHHHHHH-S------GGGGGS-HHHHHHHTT--

Mean predicted aligned error: 11.38 Å

Organism: NCBI:txid588596

Sequence (250 aa):
MKFGLYFEIFNTFDYNLNLEERRAKYMNFDGILCEKCNNKIDKRNFYCTFCYNIETDIIKKGHMIFGPKFGILKTSDYNLDLEERRKKYINYDNILCEECSNEIISMQRIINYLIEETDFIKKAYVKYKYENEKYSNEINKWNCYCAYCYNKETDVIKKGHMKFGSNFKILDCNLNLKERRAEYMNYDGILCEKCNKEIVKWDDCCTYCYYNETDIIKKGHMKFGSKFGIFKTSDYNLDLEERKKKIHEL